Protein AF-A0AAJ5YXG0-F1 (afdb_monomer_lite)

Structure (mmCIF, N/CA/C/O backbone):
data_AF-A0AAJ5YXG0-F1
#
_entry.id   AF-A0AAJ5YXG0-F1
#
loop_
_atom_site.group_PDB
_atom_site.id
_atom_site.type_symbol
_atom_site.label_atom_id
_atom_site.label_alt_id
_atom_site.label_comp_id
_atom_site.label_asym_id
_atom_site.label_entity_id
_atom_site.label_seq_id
_atom_site.pdbx_PDB_ins_code
_atom_site.Cartn_x
_atom_site.Cartn_y
_atom_site.Cartn_z
_atom_site.occupancy
_atom_site.B_iso_or_equiv
_atom_site.auth_seq_id
_atom_site.auth_comp_id
_atom_site.auth_asym_id
_atom_site.auth_atom_id
_atom_site.pdbx_PDB_model_num
ATOM 1 N N . MET A 1 1 ? 13.864 -16.331 -54.155 1.00 38.94 1 MET A N 1
ATOM 2 C CA . MET A 1 1 ? 13.528 -15.383 -53.069 1.00 38.94 1 MET A CA 1
ATOM 3 C C . MET A 1 1 ? 14.153 -15.907 -51.786 1.00 38.94 1 MET A C 1
ATOM 5 O O . MET A 1 1 ? 13.759 -16.995 -51.385 1.00 38.94 1 MET A O 1
ATOM 9 N N . PRO A 1 2 ? 15.150 -15.246 -51.175 1.00 34.91 2 PRO A N 1
ATOM 10 C CA . PRO A 1 2 ? 15.637 -15.685 -49.876 1.00 34.91 2 PRO A CA 1
ATOM 11 C C . PRO A 1 2 ? 14.682 -15.185 -48.775 1.00 34.91 2 PRO A C 1
ATOM 13 O O . PRO A 1 2 ? 14.206 -14.049 -48.855 1.00 34.91 2 PRO A O 1
ATOM 16 N N . PRO A 1 3 ? 14.384 -15.996 -47.748 1.00 42.97 3 PRO A N 1
ATOM 17 C CA . PRO A 1 3 ? 13.599 -15.556 -46.606 1.00 42.97 3 PRO A CA 1
ATOM 18 C C . PRO A 1 3 ? 14.483 -14.687 -45.703 1.00 42.97 3 PRO A C 1
ATOM 20 O O . PRO A 1 3 ? 15.248 -15.191 -44.886 1.00 42.97 3 PRO A O 1
ATOM 23 N N . SER A 1 4 ? 14.400 -13.363 -45.838 1.00 46.34 4 SER A N 1
ATOM 24 C CA . SER A 1 4 ? 15.038 -12.424 -44.909 1.00 46.34 4 SER A CA 1
ATOM 25 C C . SER A 1 4 ? 14.190 -12.259 -43.642 1.00 46.34 4 SER A C 1
ATOM 27 O O . SER A 1 4 ? 13.654 -11.186 -43.368 1.00 46.34 4 SER A O 1
ATOM 29 N N . ALA A 1 5 ? 14.034 -13.331 -42.869 1.00 44.28 5 ALA A N 1
ATOM 30 C CA . ALA A 1 5 ? 13.559 -13.233 -41.496 1.00 44.28 5 ALA A CA 1
ATOM 31 C C . ALA A 1 5 ? 14.787 -13.034 -40.604 1.00 44.28 5 ALA A C 1
ATOM 33 O O . ALA A 1 5 ? 15.370 -13.991 -40.099 1.00 44.28 5 ALA A O 1
ATOM 34 N N . TRP A 1 6 ? 15.222 -11.781 -40.451 1.00 36.62 6 TRP A N 1
ATOM 35 C CA . TRP A 1 6 ? 16.175 -11.440 -39.400 1.00 36.62 6 TRP A CA 1
ATOM 36 C C . TRP A 1 6 ? 15.587 -11.920 -38.067 1.00 36.62 6 TRP A C 1
ATOM 38 O O . TRP A 1 6 ? 14.457 -11.532 -37.749 1.00 36.62 6 TRP A O 1
ATOM 48 N N . PRO A 1 7 ? 16.285 -12.764 -37.286 1.00 39.47 7 PRO A N 1
ATOM 49 C CA . PRO A 1 7 ? 15.818 -13.097 -35.955 1.00 39.47 7 PRO A CA 1
ATOM 50 C C . PRO A 1 7 ? 15.747 -11.786 -35.174 1.00 39.47 7 PRO A C 1
ATOM 52 O O . PRO A 1 7 ? 16.768 -11.140 -34.938 1.00 39.47 7 PRO A O 1
ATOM 55 N N . VAL A 1 8 ? 14.533 -11.361 -34.815 1.00 43.97 8 VAL A N 1
ATOM 56 C CA . VAL A 1 8 ? 14.324 -10.247 -33.889 1.00 43.97 8 VAL A CA 1
ATOM 57 C C . VAL A 1 8 ? 14.976 -10.679 -32.583 1.00 43.97 8 VAL A C 1
ATOM 59 O O . VAL A 1 8 ? 14.400 -11.457 -31.820 1.00 43.97 8 VAL A O 1
ATOM 62 N N . ALA A 1 9 ? 16.221 -10.253 -32.369 1.00 42.94 9 ALA A N 1
ATOM 63 C CA . ALA A 1 9 ? 16.944 -10.520 -31.143 1.00 42.94 9 ALA A CA 1
ATOM 64 C C . ALA A 1 9 ? 16.056 -10.035 -29.997 1.00 42.94 9 ALA A C 1
ATOM 66 O O . ALA A 1 9 ? 15.698 -8.855 -29.937 1.00 42.94 9 ALA A O 1
ATOM 67 N N . ARG A 1 10 ? 15.637 -10.955 -29.117 1.00 48.59 10 ARG A N 1
ATOM 68 C CA . ARG A 1 10 ? 14.934 -10.555 -27.899 1.00 48.59 10 ARG A CA 1
ATOM 69 C C . ARG A 1 10 ? 15.845 -9.552 -27.191 1.00 48.59 10 ARG A C 1
ATOM 71 O O . ARG A 1 10 ? 17.029 -9.865 -27.040 1.00 48.59 10 ARG A O 1
ATOM 78 N N . PRO A 1 11 ? 15.341 -8.370 -26.800 1.00 52.78 11 PRO A N 1
ATOM 79 C CA . PRO A 1 11 ? 16.155 -7.422 -26.064 1.00 52.78 11 PRO A CA 1
ATOM 80 C C . PRO A 1 11 ? 16.736 -8.141 -24.845 1.00 52.78 11 PRO A C 1
ATOM 82 O O . PRO A 1 11 ? 15.985 -8.682 -24.030 1.00 52.78 11 PRO A O 1
ATOM 85 N N . ARG A 1 12 ? 18.068 -8.248 -24.791 1.00 58.78 12 ARG A N 1
ATOM 86 C CA . ARG A 1 12 ? 18.773 -8.715 -23.595 1.00 58.78 12 ARG A CA 1
ATOM 87 C C . ARG A 1 12 ? 18.583 -7.645 -22.517 1.00 58.78 12 ARG A C 1
ATOM 89 O O . ARG A 1 12 ? 18.506 -6.465 -22.836 1.00 58.78 12 ARG A O 1
ATOM 96 N N . SER A 1 13 ? 18.444 -8.039 -21.261 1.00 63.69 13 SER A N 1
ATOM 97 C CA . SER A 1 13 ? 18.335 -7.097 -20.146 1.00 63.69 13 SER A CA 1
ATOM 98 C C . SER A 1 13 ? 19.605 -6.243 -20.055 1.00 63.69 13 SER A C 1
ATOM 100 O O . SER A 1 13 ? 20.712 -6.751 -20.219 1.00 63.69 13 SER A O 1
ATOM 102 N N . SER A 1 14 ? 19.460 -4.928 -19.864 1.00 73.06 14 SER A N 1
ATOM 103 C CA . SER A 1 14 ? 20.617 -4.044 -19.668 1.00 73.06 14 SER A CA 1
ATOM 104 C C . SER A 1 14 ? 21.084 -4.061 -18.215 1.00 73.06 14 SER A C 1
ATOM 106 O O . SER A 1 14 ? 20.322 -4.423 -17.318 1.00 73.06 14 SER A O 1
ATOM 108 N N . ALA A 1 15 ? 22.306 -3.589 -17.960 1.00 76.75 15 ALA A N 1
ATOM 109 C CA . ALA A 1 15 ? 22.845 -3.464 -16.604 1.00 76.75 15 ALA A CA 1
ATOM 110 C C . ALA A 1 15 ? 21.974 -2.583 -15.688 1.00 76.75 15 ALA A C 1
ATOM 112 O O . ALA A 1 15 ? 21.861 -2.851 -14.495 1.00 76.75 15 ALA A O 1
ATOM 113 N N . TRP A 1 16 ? 21.306 -1.563 -16.242 1.00 79.31 16 TRP A N 1
ATOM 114 C CA . TRP A 1 16 ? 20.303 -0.777 -15.516 1.00 79.31 16 TRP A CA 1
ATOM 115 C C . TRP A 1 16 ? 19.113 -1.638 -15.087 1.00 79.31 16 TRP A C 1
ATOM 117 O O . TRP A 1 16 ? 18.640 -1.548 -13.952 1.00 79.31 16 TRP A O 1
ATOM 127 N N . GLU A 1 17 ? 18.628 -2.493 -15.986 1.00 77.75 17 GLU A N 1
ATOM 128 C CA . GLU A 1 17 ? 17.521 -3.372 -15.652 1.00 77.75 17 GLU A CA 1
ATOM 129 C C . GLU A 1 17 ? 17.919 -4.397 -14.594 1.00 77.75 17 GLU A C 1
ATOM 131 O O . GLU A 1 17 ? 17.205 -4.542 -13.605 1.00 77.75 17 GLU A O 1
ATOM 136 N N . GLU A 1 18 ? 19.026 -5.109 -14.785 1.00 80.81 18 GLU A N 1
ATOM 137 C CA . GLU A 1 18 ? 19.464 -6.178 -13.879 1.00 80.81 18 GLU A CA 1
ATOM 138 C C . GLU A 1 18 ? 19.933 -5.639 -12.527 1.00 80.81 18 GLU A C 1
ATOM 140 O O . GLU A 1 18 ? 19.571 -6.189 -11.491 1.00 80.81 18 GLU A O 1
ATOM 145 N N . GLY A 1 19 ? 20.696 -4.545 -12.526 1.00 79.62 19 GLY A N 1
ATOM 146 C CA . GLY A 1 19 ? 21.309 -3.999 -11.318 1.00 79.62 19 GLY A CA 1
ATOM 147 C C . GLY A 1 19 ? 20.396 -3.095 -10.494 1.00 79.62 19 GLY A C 1
ATOM 148 O O . GLY A 1 19 ? 20.607 -2.966 -9.292 1.00 79.62 19 GLY A O 1
ATOM 149 N N . VAL A 1 20 ? 19.387 -2.464 -11.108 1.00 84.94 20 VAL A N 1
ATOM 150 C CA . VAL A 1 20 ? 18.540 -1.473 -10.420 1.00 84.94 20 VAL A CA 1
ATOM 151 C C . VAL A 1 20 ? 17.062 -1.823 -10.513 1.00 84.94 20 VAL A C 1
ATOM 153 O O . VAL A 1 20 ? 16.397 -1.948 -9.488 1.00 84.94 20 VAL A O 1
ATOM 156 N N . VAL A 1 21 ? 16.520 -1.996 -11.721 1.00 86.88 21 VAL A N 1
ATOM 157 C CA . VAL A 1 21 ? 15.062 -2.114 -11.898 1.00 86.88 21 VAL A CA 1
ATOM 158 C C . VAL A 1 21 ? 14.511 -3.415 -11.315 1.00 86.88 21 VAL A C 1
ATOM 160 O O . VAL A 1 21 ? 13.551 -3.376 -10.549 1.00 86.88 21 VAL A O 1
ATOM 163 N N . HIS A 1 22 ? 15.091 -4.565 -11.660 1.00 87.25 22 HIS A N 1
ATOM 164 C CA . HIS A 1 22 ? 14.640 -5.866 -11.161 1.00 87.25 22 HIS A CA 1
ATOM 165 C C . HIS A 1 22 ? 14.748 -6.001 -9.636 1.00 87.25 22 HIS A C 1
ATOM 167 O O . HIS A 1 22 ? 13.740 -6.380 -9.039 1.00 87.25 22 HIS A O 1
ATOM 173 N N . PRO A 1 23 ? 15.879 -5.674 -8.976 1.00 90.62 23 PRO A N 1
ATOM 174 C CA . PRO A 1 23 ? 15.959 -5.774 -7.522 1.00 90.62 23 PRO A CA 1
ATOM 175 C C . PRO A 1 23 ? 15.000 -4.804 -6.832 1.00 90.62 23 PRO A C 1
ATOM 177 O O . PRO A 1 23 ? 14.363 -5.186 -5.854 1.00 90.62 23 PRO A O 1
ATOM 180 N N . LEU A 1 24 ? 14.825 -3.590 -7.367 1.00 92.69 24 LEU A N 1
ATOM 181 C CA . LEU A 1 24 ? 13.865 -2.628 -6.832 1.00 92.69 24 LEU A CA 1
ATOM 182 C C . LEU A 1 24 ? 12.431 -3.162 -6.917 1.00 92.69 24 LEU A C 1
ATOM 184 O O . LEU A 1 24 ? 11.741 -3.211 -5.905 1.00 92.69 24 LEU A O 1
ATOM 188 N N . LEU A 1 25 ? 11.995 -3.617 -8.095 1.00 91.69 25 LEU A N 1
ATOM 189 C CA . LEU A 1 25 ? 10.651 -4.170 -8.285 1.00 91.69 25 LEU A CA 1
ATOM 190 C C . LEU A 1 25 ? 10.429 -5.450 -7.474 1.00 91.69 25 LEU A C 1
ATOM 192 O O . LEU A 1 25 ? 9.339 -5.641 -6.940 1.00 91.69 25 LEU A O 1
ATOM 196 N N . LEU A 1 26 ? 11.447 -6.308 -7.358 1.00 92.81 26 LEU A N 1
ATOM 197 C CA . LEU A 1 26 ? 11.397 -7.507 -6.525 1.00 92.81 26 LEU A CA 1
ATOM 198 C C . LEU A 1 26 ? 11.222 -7.135 -5.053 1.00 92.81 26 LEU A C 1
ATOM 200 O O . LEU A 1 26 ? 10.340 -7.677 -4.397 1.00 92.81 26 LEU A O 1
ATOM 204 N N . LEU A 1 27 ? 12.012 -6.186 -4.547 1.00 93.88 27 LEU A N 1
ATOM 205 C CA . LEU A 1 27 ? 11.910 -5.714 -3.170 1.00 93.88 27 LEU A CA 1
ATOM 206 C C . LEU A 1 27 ? 10.534 -5.097 -2.896 1.00 93.88 27 LEU A C 1
ATOM 208 O O . LEU A 1 27 ? 9.910 -5.409 -1.884 1.00 93.88 27 LEU A O 1
ATOM 212 N N . THR A 1 28 ? 10.027 -4.266 -3.810 1.00 93.69 28 THR A N 1
ATOM 213 C CA . THR A 1 28 ? 8.689 -3.673 -3.695 1.00 93.69 28 THR A CA 1
ATOM 214 C C . THR A 1 28 ? 7.590 -4.741 -3.717 1.00 93.69 28 THR A C 1
ATOM 216 O O . THR A 1 28 ? 6.660 -4.685 -2.911 1.00 93.69 28 THR A O 1
ATOM 219 N N . ALA A 1 29 ? 7.699 -5.739 -4.599 1.00 94.38 29 ALA A N 1
ATOM 220 C CA . ALA A 1 29 ? 6.753 -6.849 -4.667 1.00 94.38 29 ALA A CA 1
ATOM 221 C C . ALA A 1 29 ? 6.787 -7.702 -3.392 1.00 94.38 29 ALA A C 1
ATOM 223 O O . ALA A 1 29 ? 5.734 -8.000 -2.834 1.00 94.38 29 ALA A O 1
ATOM 224 N N . LEU A 1 30 ? 7.979 -8.044 -2.894 1.00 93.69 30 LEU A N 1
ATOM 225 C CA . LEU A 1 30 ? 8.157 -8.780 -1.642 1.00 93.69 30 LEU A CA 1
ATOM 226 C C . LEU A 1 30 ? 7.565 -8.013 -0.463 1.00 93.69 30 LEU A C 1
ATOM 228 O O . LEU A 1 30 ? 6.830 -8.598 0.327 1.00 93.69 30 LEU A O 1
ATOM 232 N N . TYR A 1 31 ? 7.819 -6.706 -0.373 1.00 92.62 31 TYR A N 1
ATOM 233 C CA . TYR A 1 31 ? 7.223 -5.862 0.657 1.00 92.62 31 TYR A CA 1
ATOM 234 C C . TYR A 1 31 ? 5.694 -5.976 0.652 1.00 92.62 31 TYR A C 1
ATOM 236 O O . TYR A 1 31 ? 5.101 -6.278 1.683 1.00 92.62 31 TYR A O 1
ATOM 244 N N . HIS A 1 32 ? 5.041 -5.806 -0.500 1.00 94.12 32 HIS A N 1
ATOM 245 C CA . HIS A 1 32 ? 3.582 -5.909 -0.574 1.00 94.12 32 HIS A CA 1
ATOM 246 C C . HIS A 1 32 ? 3.054 -7.324 -0.342 1.00 94.12 32 HIS A C 1
ATOM 248 O O . HIS A 1 32 ? 2.034 -7.476 0.320 1.00 94.12 32 HIS A O 1
ATOM 254 N N . ALA A 1 33 ? 3.756 -8.350 -0.822 1.00 93.38 33 ALA A N 1
ATOM 255 C CA . ALA A 1 33 ? 3.382 -9.737 -0.583 1.00 93.38 33 ALA A CA 1
ATOM 256 C C . ALA A 1 33 ? 3.416 -10.074 0.913 1.00 93.38 33 ALA A C 1
ATOM 258 O O . ALA A 1 33 ? 2.466 -10.658 1.429 1.00 93.38 33 ALA A O 1
ATOM 259 N N . VAL A 1 34 ? 4.464 -9.652 1.628 1.00 92.31 34 VAL A N 1
ATOM 260 C CA . VAL A 1 34 ? 4.565 -9.886 3.073 1.00 92.31 34 VAL A CA 1
ATOM 261 C C . VAL A 1 34 ? 3.501 -9.102 3.839 1.00 92.31 34 VAL A C 1
ATOM 263 O O . VAL A 1 34 ? 2.960 -9.628 4.802 1.00 92.31 34 VAL A O 1
ATOM 266 N N . GLN A 1 35 ? 3.129 -7.895 3.402 1.00 91.00 35 GLN A N 1
ATOM 267 C CA . GLN A 1 35 ? 2.031 -7.137 4.024 1.00 91.00 35 GLN A CA 1
ATOM 268 C C . GLN A 1 35 ? 0.651 -7.805 3.865 1.00 91.00 35 GLN A C 1
ATOM 270 O O . GLN A 1 35 ? -0.265 -7.489 4.614 1.00 91.00 35 GLN A O 1
ATOM 275 N N . CYS A 1 36 ? 0.492 -8.767 2.951 1.00 90.31 36 CYS A N 1
ATOM 276 C CA . CYS A 1 36 ? -0.719 -9.589 2.863 1.00 90.31 36 CYS A CA 1
ATOM 277 C C . CYS A 1 36 ? -0.703 -10.800 3.813 1.00 90.31 36 CYS A C 1
ATOM 279 O O . CYS A 1 36 ? -1.731 -11.455 3.983 1.00 90.31 36 CYS A O 1
ATOM 281 N N . ILE A 1 37 ? 0.444 -11.123 4.418 1.00 89.00 37 ILE A N 1
ATOM 282 C CA . ILE A 1 37 ? 0.581 -12.237 5.359 1.00 89.00 37 ILE A CA 1
ATOM 283 C C . ILE A 1 37 ? 0.195 -11.736 6.753 1.00 89.00 37 ILE A C 1
ATOM 285 O O . ILE A 1 37 ? 0.733 -10.714 7.184 1.00 89.00 37 ILE A O 1
ATOM 289 N N . PRO A 1 38 ? -0.687 -12.431 7.494 1.00 83.94 38 PRO A N 1
ATOM 290 C CA . PRO A 1 38 ? -0.999 -12.060 8.868 1.00 83.94 38 PRO A CA 1
ATOM 291 C C . PRO A 1 38 ? 0.270 -11.955 9.715 1.00 83.94 38 PRO A C 1
ATOM 293 O O . PRO A 1 38 ? 1.083 -12.880 9.723 1.00 83.94 38 PRO A O 1
ATOM 296 N N . ALA A 1 39 ? 0.441 -10.854 10.455 1.00 80.25 39 ALA A N 1
ATOM 297 C CA . ALA A 1 39 ? 1.666 -10.617 11.220 1.00 80.25 39 ALA A CA 1
ATOM 298 C C . ALA A 1 39 ? 1.992 -11.780 12.168 1.00 80.25 39 ALA A C 1
ATOM 300 O O . ALA A 1 39 ? 3.154 -12.109 12.357 1.00 80.25 39 ALA A O 1
ATOM 301 N N . TRP A 1 40 ? 0.986 -12.469 12.706 1.00 75.69 40 TRP A N 1
ATOM 302 C CA . TRP A 1 40 ? 1.158 -13.611 13.604 1.00 75.69 40 TRP A CA 1
ATOM 303 C C . TRP A 1 40 ? 1.835 -14.838 12.984 1.00 75.69 40 TRP A C 1
ATOM 305 O O . TRP A 1 40 ? 2.386 -15.648 13.725 1.00 75.69 40 TRP A O 1
ATOM 315 N N . TRP A 1 41 ? 1.870 -14.945 11.652 1.00 83.00 41 TRP A N 1
ATOM 316 C CA . TRP A 1 41 ? 2.634 -15.973 10.930 1.00 83.00 41 TRP A CA 1
ATOM 317 C C . TRP A 1 41 ? 4.112 -15.619 10.771 1.00 83.00 41 TRP A C 1
ATOM 319 O O . TRP A 1 41 ? 4.908 -16.467 10.374 1.00 83.00 41 TRP A O 1
ATOM 329 N N . LEU A 1 42 ? 4.493 -14.373 11.058 1.00 84.12 42 LEU A N 1
ATOM 330 C CA . LEU A 1 42 ? 5.859 -13.901 10.886 1.00 84.12 42 LEU A CA 1
ATOM 331 C C . LEU A 1 42 ? 6.682 -14.049 12.180 1.00 84.12 42 LEU A C 1
ATOM 333 O O . LEU A 1 42 ? 6.157 -13.876 13.286 1.00 84.12 42 LEU A O 1
ATOM 337 N N . PRO A 1 43 ? 8.000 -14.300 12.057 1.00 84.94 43 PRO A N 1
ATOM 338 C CA . PRO A 1 43 ? 8.940 -14.230 13.170 1.00 84.94 43 PRO A CA 1
ATOM 339 C C . PRO A 1 43 ? 8.876 -12.892 13.916 1.00 84.94 43 PRO A C 1
ATOM 341 O O . PRO A 1 43 ? 8.692 -11.837 13.304 1.00 84.94 43 PRO A O 1
ATOM 344 N N . ALA A 1 44 ? 9.119 -12.915 15.230 1.00 78.44 44 ALA A N 1
ATOM 345 C CA . ALA A 1 44 ? 9.000 -11.739 16.098 1.00 78.44 44 ALA A CA 1
ATOM 346 C C . ALA A 1 44 ? 9.786 -10.512 15.600 1.00 78.44 44 ALA A C 1
ATOM 348 O O . ALA A 1 44 ? 9.248 -9.408 15.628 1.00 78.44 44 ALA A O 1
ATOM 349 N N . ALA A 1 45 ? 11.002 -10.707 15.079 1.00 80.69 45 ALA A N 1
ATOM 350 C CA . ALA A 1 45 ? 11.829 -9.627 14.537 1.00 80.69 45 ALA A CA 1
ATOM 351 C C . ALA A 1 45 ? 11.158 -8.897 13.357 1.00 80.69 45 ALA A C 1
ATOM 353 O O . ALA A 1 45 ? 11.163 -7.669 13.300 1.00 80.69 45 ALA A O 1
ATOM 354 N N . LEU A 1 46 ? 10.524 -9.638 12.439 1.00 80.00 46 LEU A N 1
ATOM 355 C CA . LEU A 1 46 ? 9.813 -9.050 11.300 1.00 80.00 46 LEU A CA 1
ATOM 356 C C . LEU A 1 46 ? 8.549 -8.313 11.754 1.00 80.00 46 LEU A C 1
ATOM 358 O O . LEU A 1 46 ? 8.288 -7.200 11.298 1.00 80.00 46 LEU A O 1
ATOM 362 N N . ARG A 1 47 ? 7.810 -8.878 12.714 1.00 74.38 47 ARG A N 1
ATOM 363 C CA . ARG A 1 47 ? 6.627 -8.222 13.297 1.00 74.38 47 ARG A CA 1
ATOM 364 C C . ARG A 1 47 ? 6.978 -6.903 13.976 1.00 74.38 47 ARG A C 1
ATOM 366 O O . ARG A 1 47 ? 6.311 -5.901 13.747 1.00 74.38 47 ARG A O 1
ATOM 373 N N . GLN A 1 48 ? 8.041 -6.893 14.783 1.00 72.88 48 GLN A N 1
ATOM 374 C CA . GLN A 1 48 ? 8.533 -5.690 15.466 1.00 72.88 48 GLN A CA 1
ATOM 375 C C . GLN A 1 48 ? 8.997 -4.619 14.476 1.00 72.88 48 GLN A C 1
ATOM 377 O O . GLN A 1 48 ? 8.810 -3.432 14.719 1.00 72.88 48 GLN A O 1
ATOM 382 N N . ALA A 1 49 ? 9.532 -5.034 13.327 1.00 75.06 49 ALA A N 1
ATOM 383 C CA . ALA A 1 49 ? 9.864 -4.141 12.223 1.00 75.06 49 ALA A CA 1
ATOM 384 C C . ALA A 1 49 ? 8.633 -3.668 11.412 1.00 75.06 49 ALA A C 1
ATOM 386 O O . ALA A 1 49 ? 8.799 -2.971 10.411 1.00 75.06 49 ALA A O 1
ATOM 387 N N . GLY A 1 50 ? 7.406 -4.027 11.812 1.00 73.19 50 GLY A N 1
ATOM 388 C CA . GLY A 1 50 ? 6.166 -3.600 11.155 1.00 73.19 50 GLY A CA 1
ATOM 389 C C . GLY A 1 50 ? 5.850 -4.345 9.856 1.00 73.19 50 GLY A C 1
ATOM 390 O O . GLY A 1 50 ? 5.177 -3.799 8.977 1.00 73.19 50 GLY A O 1
ATOM 391 N N . TRP A 1 51 ? 6.362 -5.569 9.702 1.00 80.38 51 TRP A N 1
ATOM 392 C CA . TRP A 1 51 ? 6.022 -6.437 8.578 1.00 80.38 51 TRP A CA 1
ATOM 393 C C . TRP A 1 51 ? 4.793 -7.284 8.894 1.00 80.38 51 TRP A C 1
ATOM 395 O O . TRP A 1 51 ? 4.620 -7.759 10.019 1.00 80.38 51 TRP A O 1
ATOM 405 N N . GLY A 1 52 ? 3.991 -7.523 7.859 1.00 78.88 52 GLY A N 1
ATOM 406 C CA . GLY A 1 52 ? 2.772 -8.310 7.949 1.00 78.88 52 GLY A CA 1
ATOM 407 C C . GLY A 1 52 ? 1.539 -7.469 8.233 1.00 78.88 52 GLY A C 1
ATOM 408 O O . GLY A 1 52 ? 1.602 -6.381 8.807 1.00 78.88 52 GLY A O 1
ATOM 409 N N . PHE A 1 53 ? 0.400 -8.026 7.845 1.00 78.31 53 PHE A N 1
ATOM 410 C CA . PHE A 1 53 ? -0.906 -7.461 8.105 1.00 78.31 53 PHE A CA 1
ATOM 411 C C . PHE A 1 53 ? -1.120 -7.336 9.629 1.00 78.31 53 PHE A C 1
ATOM 413 O O . PHE A 1 53 ? -1.102 -8.366 10.321 1.00 78.31 53 PHE A O 1
ATOM 420 N N . PRO A 1 54 ? -1.308 -6.113 10.175 1.00 68.25 54 PRO A N 1
ATOM 421 C CA . PRO A 1 54 ? -1.583 -5.924 11.593 1.00 68.25 54 PRO A CA 1
ATOM 422 C C . PRO A 1 54 ? -2.934 -6.552 11.914 1.00 68.25 54 PRO A C 1
ATOM 424 O O . PRO A 1 54 ? -3.978 -6.081 11.475 1.00 68.25 54 PRO A O 1
ATOM 427 N N . SER A 1 55 ? -2.893 -7.646 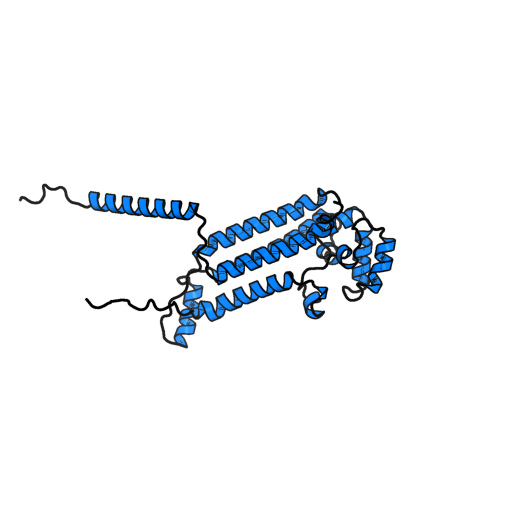12.659 1.00 66.25 55 SER A N 1
ATOM 428 C CA . SER A 1 55 ? -4.061 -8.450 12.976 1.00 66.25 55 SER A CA 1
ATOM 429 C C . SER A 1 55 ? -5.047 -7.679 13.850 1.00 66.25 55 SER A C 1
ATOM 431 O O . SER A 1 55 ? -4.687 -7.207 14.931 1.00 66.25 55 SER A O 1
ATOM 433 N N . ASP A 1 56 ? -6.286 -7.584 13.375 1.00 77.12 56 ASP A N 1
ATOM 434 C CA . ASP A 1 56 ? -7.417 -7.084 14.145 1.00 77.12 56 ASP A CA 1
ATOM 435 C C . ASP A 1 56 ? -7.631 -7.986 15.374 1.00 77.12 56 ASP A C 1
ATOM 437 O O . ASP A 1 56 ? -7.749 -9.206 15.261 1.00 77.12 56 ASP A O 1
ATOM 441 N N . VAL A 1 57 ? -7.634 -7.379 16.559 1.00 78.25 57 VAL A N 1
ATOM 442 C CA . VAL A 1 57 ? -7.770 -8.052 17.853 1.00 78.25 57 VAL A CA 1
ATOM 443 C C . VAL A 1 57 ? -9.134 -8.723 17.960 1.00 78.25 57 VAL A C 1
ATOM 445 O O . VAL A 1 57 ? -9.217 -9.843 18.451 1.00 78.25 57 VAL A O 1
ATOM 448 N N . PHE A 1 58 ? -10.190 -8.089 17.457 1.00 81.81 58 PHE A N 1
ATOM 449 C CA . PHE A 1 58 ? -11.534 -8.659 17.465 1.00 81.81 58 PHE A CA 1
ATOM 450 C C . PHE A 1 58 ? -11.629 -9.854 16.512 1.00 81.81 58 PHE A C 1
ATOM 452 O O . PHE A 1 58 ? -12.191 -10.885 16.879 1.00 81.81 58 PHE A O 1
ATOM 459 N N . LEU A 1 59 ? -10.980 -9.767 15.344 1.00 80.12 59 LEU A N 1
ATOM 460 C CA . LEU A 1 59 ? -10.887 -10.886 14.401 1.00 80.12 59 LEU A CA 1
ATOM 461 C C . LEU A 1 59 ? -10.091 -12.062 14.988 1.00 80.12 59 LEU A C 1
ATOM 463 O O . LEU A 1 59 ? -10.499 -13.210 14.853 1.00 80.12 59 LEU A O 1
ATOM 467 N N . LEU A 1 60 ? -8.970 -11.789 15.665 1.00 78.81 60 LEU A N 1
ATOM 468 C CA . LEU A 1 60 ? -8.156 -12.824 16.309 1.00 78.81 60 LEU A CA 1
ATOM 469 C C . LEU A 1 60 ? -8.909 -13.538 17.432 1.00 78.81 60 LEU A C 1
ATOM 471 O O . LEU A 1 60 ? -8.883 -14.765 17.514 1.00 78.81 60 LEU A O 1
ATOM 475 N N . LEU A 1 61 ? -9.592 -12.772 18.281 1.00 79.50 61 LEU A N 1
ATOM 476 C CA . LEU A 1 61 ? -10.354 -13.303 19.408 1.00 79.50 61 LEU A CA 1
ATOM 477 C C . LEU A 1 61 ? -11.701 -13.910 18.978 1.00 79.50 61 LEU A C 1
ATOM 479 O O . LEU A 1 61 ? -12.387 -14.491 19.815 1.00 79.50 61 LEU A O 1
ATOM 483 N N . HIS A 1 62 ? -12.075 -13.789 17.698 1.00 81.69 62 HIS A N 1
ATOM 484 C CA . HIS A 1 62 ? -13.384 -14.183 17.169 1.00 81.69 62 HIS A CA 1
ATOM 485 C C . HIS A 1 62 ? -14.540 -13.544 17.963 1.00 81.69 62 HIS A C 1
ATOM 487 O O . HIS A 1 62 ? -15.534 -14.194 18.286 1.00 81.69 62 HIS A O 1
ATOM 493 N N . MET A 1 63 ? -14.390 -12.262 18.311 1.00 82.75 63 MET A N 1
ATOM 494 C CA . MET A 1 63 ? -15.356 -11.499 19.105 1.00 82.75 63 MET A CA 1
ATOM 495 C C . MET A 1 63 ? -15.903 -10.313 18.311 1.00 82.75 63 MET A C 1
ATOM 497 O O . MET A 1 63 ? -15.153 -9.705 17.550 1.00 82.75 63 MET A O 1
ATOM 501 N N . PRO A 1 64 ? -17.173 -9.923 18.520 1.00 81.31 64 PRO A N 1
ATOM 502 C CA . PRO A 1 64 ? -17.721 -8.734 17.888 1.00 81.31 64 PRO A CA 1
ATOM 503 C C . PRO A 1 64 ? -17.106 -7.469 18.484 1.00 81.31 64 PRO A C 1
ATOM 505 O O . PRO A 1 64 ? -16.748 -7.410 19.666 1.00 81.31 64 PRO A O 1
ATOM 508 N N . THR A 1 65 ? -17.071 -6.394 17.707 1.00 77.81 65 THR A N 1
ATOM 509 C CA . THR A 1 65 ? -16.462 -5.123 18.145 1.00 77.81 65 THR A CA 1
ATOM 510 C C . THR A 1 65 ? -17.273 -4.411 19.231 1.00 77.81 65 THR A C 1
ATOM 512 O O . THR A 1 65 ? -16.816 -3.437 19.832 1.00 77.81 65 THR A O 1
ATOM 515 N N . SER A 1 66 ? -18.480 -4.903 19.520 1.00 79.00 66 SER A N 1
ATOM 516 C CA . SER A 1 66 ? -19.377 -4.453 20.589 1.00 79.00 66 SER A CA 1
ATOM 517 C C . SER A 1 66 ? -19.158 -5.163 21.935 1.00 79.00 66 SER A C 1
ATOM 519 O O . SER A 1 66 ? -19.787 -4.782 22.921 1.00 79.00 66 SER A O 1
ATOM 521 N N . VAL A 1 67 ? -18.260 -6.159 22.024 1.00 84.69 67 VAL A N 1
ATOM 522 C CA . VAL A 1 67 ? -18.066 -6.960 23.251 1.00 84.69 67 VAL A CA 1
ATOM 523 C C . VAL A 1 67 ? -17.676 -6.085 24.456 1.00 84.69 67 VAL A C 1
ATOM 525 O O . VAL A 1 67 ? -16.841 -5.191 24.307 1.00 84.69 67 VAL A O 1
ATOM 528 N N . PRO A 1 68 ? -18.201 -6.315 25.672 1.00 84.44 68 PRO A N 1
ATOM 529 C CA . PRO A 1 68 ? -17.821 -5.525 26.843 1.00 84.44 68 PRO A CA 1
ATOM 530 C C . PRO A 1 68 ? -16.313 -5.583 27.126 1.00 84.44 68 PRO A C 1
ATOM 532 O O . PRO A 1 68 ? -15.700 -6.646 27.069 1.00 84.44 68 PRO A O 1
ATOM 535 N N . THR A 1 69 ? -15.708 -4.452 27.500 1.00 84.25 69 THR A N 1
ATOM 536 C CA . THR A 1 69 ? -14.249 -4.341 27.718 1.00 84.25 69 THR A CA 1
ATOM 537 C C . THR A 1 69 ? -13.721 -5.310 28.780 1.00 84.25 69 THR A C 1
ATOM 539 O O . THR A 1 69 ? -12.581 -5.747 28.691 1.00 84.25 69 THR A O 1
ATOM 542 N N . ARG A 1 70 ? -14.553 -5.694 29.759 1.00 84.69 70 ARG A N 1
ATOM 543 C CA . ARG A 1 70 ? -14.204 -6.716 30.757 1.00 84.69 70 ARG A CA 1
ATOM 544 C C . ARG A 1 70 ? -13.960 -8.084 30.114 1.00 84.69 70 ARG A C 1
ATOM 546 O O . ARG A 1 70 ? -12.927 -8.684 30.359 1.00 84.69 70 ARG A O 1
ATOM 553 N N . VAL A 1 71 ? -14.866 -8.515 29.234 1.00 84.62 71 VAL A N 1
ATOM 554 C CA . VAL A 1 71 ? -14.740 -9.778 28.488 1.00 84.62 71 VAL A CA 1
ATOM 555 C C . VAL A 1 71 ? -13.512 -9.738 27.577 1.00 84.62 71 VAL A C 1
ATOM 557 O O . VAL A 1 71 ? -12.766 -10.710 27.499 1.00 84.62 71 VAL A O 1
ATOM 560 N N . LEU A 1 72 ? -13.261 -8.588 26.942 1.00 81.25 72 LEU A N 1
ATOM 561 C CA . LEU A 1 72 ? -12.069 -8.381 26.123 1.00 81.25 72 LEU A CA 1
ATOM 562 C C . LEU A 1 72 ? -10.782 -8.511 26.958 1.00 81.25 72 LEU A C 1
ATOM 564 O O . LEU A 1 72 ? -9.883 -9.258 26.583 1.00 81.25 72 LEU A O 1
ATOM 568 N N . ARG A 1 73 ? -10.711 -7.839 28.115 1.00 82.50 73 ARG A N 1
ATOM 569 C CA . ARG A 1 73 ? -9.564 -7.902 29.035 1.00 82.50 73 ARG A CA 1
ATOM 570 C C . ARG A 1 73 ? -9.287 -9.327 29.509 1.00 82.50 73 ARG A C 1
ATOM 572 O O . ARG A 1 73 ? -8.126 -9.712 29.548 1.00 82.50 73 ARG A O 1
ATOM 579 N N . ASP A 1 74 ? -10.322 -10.098 29.827 1.00 82.50 74 ASP A N 1
ATOM 580 C CA . ASP A 1 74 ? -10.162 -11.471 30.317 1.00 82.50 74 ASP A CA 1
ATOM 581 C C . ASP A 1 74 ? -9.631 -12.420 29.216 1.00 82.50 74 ASP A C 1
ATOM 583 O O . ASP A 1 74 ? -8.913 -13.375 29.508 1.00 82.50 74 ASP A O 1
ATOM 587 N N . ALA A 1 75 ? -9.909 -12.131 27.938 1.00 76.50 75 ALA A N 1
ATOM 588 C CA . ALA A 1 75 ? -9.475 -12.945 26.798 1.00 76.50 75 ALA A CA 1
ATOM 589 C C . ALA A 1 75 ? -8.072 -12.596 26.255 1.00 76.50 75 ALA A C 1
ATOM 591 O O . ALA A 1 75 ? -7.370 -13.463 25.727 1.00 76.50 75 ALA A O 1
ATOM 592 N N . MET A 1 76 ? -7.637 -11.338 26.380 1.00 72.69 76 MET A N 1
ATOM 593 C CA . MET A 1 76 ? -6.381 -10.855 25.789 1.00 72.69 76 MET A CA 1
ATOM 594 C C . MET A 1 76 ? -5.086 -11.505 26.330 1.00 72.69 76 MET A C 1
ATOM 596 O O . MET A 1 76 ? -4.240 -11.860 25.504 1.00 72.69 76 MET A O 1
ATOM 600 N N . PRO A 1 77 ? -4.865 -11.699 27.648 1.00 63.47 77 PRO A N 1
ATOM 601 C CA . PRO A 1 77 ? -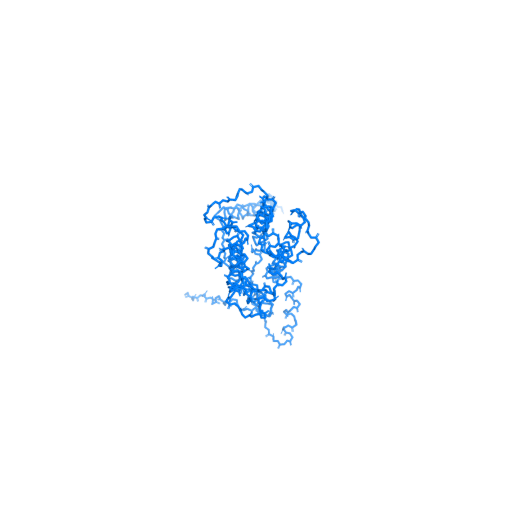3.573 -12.178 28.153 1.00 63.47 77 PRO A CA 1
ATOM 602 C C . PRO A 1 77 ? -3.250 -13.623 27.746 1.00 63.47 77 PRO A C 1
ATOM 604 O O . PRO A 1 77 ? -2.080 -13.953 27.551 1.00 63.47 77 PRO A O 1
ATOM 607 N N . ALA A 1 78 ? -4.263 -14.472 27.549 1.00 61.25 78 ALA A N 1
ATOM 608 C CA . ALA A 1 78 ? -4.062 -15.857 27.123 1.00 61.25 78 ALA A CA 1
ATOM 609 C C . ALA A 1 78 ? -3.699 -15.979 25.632 1.00 61.25 78 ALA A C 1
ATOM 611 O O . ALA A 1 78 ? -2.919 -16.852 25.261 1.00 61.25 78 ALA A O 1
ATOM 612 N N . GLN A 1 79 ? -4.246 -15.107 24.775 1.00 60.47 79 GLN A N 1
ATOM 613 C CA . GLN A 1 79 ? -4.157 -15.261 23.316 1.00 60.47 79 GLN A CA 1
ATOM 614 C C . GLN A 1 79 ? -3.237 -14.248 22.624 1.00 60.47 79 GLN A C 1
ATOM 616 O O . GLN A 1 79 ? -2.842 -14.489 21.487 1.00 60.47 79 GLN A O 1
ATOM 621 N N . LEU A 1 80 ? -2.878 -13.132 23.274 1.00 66.38 80 LEU A N 1
ATOM 622 C CA . LEU A 1 80 ? -2.164 -12.005 22.646 1.00 66.38 80 LEU A CA 1
ATOM 623 C C . LEU A 1 80 ? -0.872 -11.601 23.368 1.00 66.38 80 LEU A C 1
ATOM 625 O O . LEU A 1 80 ? -0.222 -10.639 22.962 1.00 66.38 80 LEU A O 1
ATOM 629 N N . SER A 1 81 ? -0.453 -12.343 24.396 1.00 62.97 81 SER A N 1
ATOM 630 C CA . SER A 1 81 ? 0.808 -12.106 25.120 1.00 62.97 81 SER A CA 1
ATOM 631 C C . SER A 1 81 ? 2.052 -12.164 24.222 1.00 62.97 81 SER A C 1
ATOM 633 O O . SER A 1 81 ? 3.063 -11.530 24.514 1.00 62.97 81 SER A O 1
ATOM 635 N N . TRP A 1 82 ? 1.973 -12.868 23.089 1.00 59.34 82 TRP A N 1
ATOM 636 C CA . TRP A 1 82 ? 3.022 -12.909 22.066 1.00 59.34 82 TRP A CA 1
ATOM 637 C C . TRP A 1 82 ? 3.011 -11.697 21.114 1.00 59.34 82 TRP A C 1
ATOM 639 O O . TRP A 1 82 ? 3.981 -11.499 20.374 1.00 59.34 82 TRP A O 1
ATOM 649 N N . LEU A 1 83 ? 1.917 -10.925 21.082 1.00 60.03 83 LEU A N 1
ATOM 650 C CA . LEU A 1 83 ? 1.638 -9.892 20.079 1.00 60.03 83 LEU A CA 1
ATOM 651 C C . LEU A 1 83 ? 2.178 -8.522 20.503 1.00 60.03 83 LEU A C 1
ATOM 653 O O . LEU A 1 83 ? 2.696 -7.787 19.663 1.00 60.03 83 LEU A O 1
ATOM 657 N N . ALA A 1 84 ? 2.120 -8.197 21.796 1.00 62.09 84 ALA A N 1
ATOM 658 C CA . ALA A 1 84 ? 2.684 -6.965 22.333 1.00 62.09 84 ALA A CA 1
ATOM 659 C C . ALA A 1 84 ? 3.048 -7.086 23.827 1.00 62.09 84 ALA A C 1
ATOM 661 O O . ALA A 1 84 ? 2.432 -7.877 24.544 1.00 62.09 84 ALA A O 1
ATOM 662 N N . PRO A 1 85 ? 4.005 -6.278 24.326 1.00 65.25 85 PRO A N 1
ATOM 663 C CA . PRO A 1 85 ? 4.268 -6.155 25.759 1.00 65.25 85 PRO A CA 1
ATOM 664 C C . PRO A 1 85 ? 2.998 -5.761 26.530 1.00 65.25 85 PRO A C 1
ATOM 666 O O . PRO A 1 85 ? 2.191 -4.979 26.027 1.00 65.25 85 PRO A O 1
ATOM 669 N N . GLY A 1 86 ? 2.84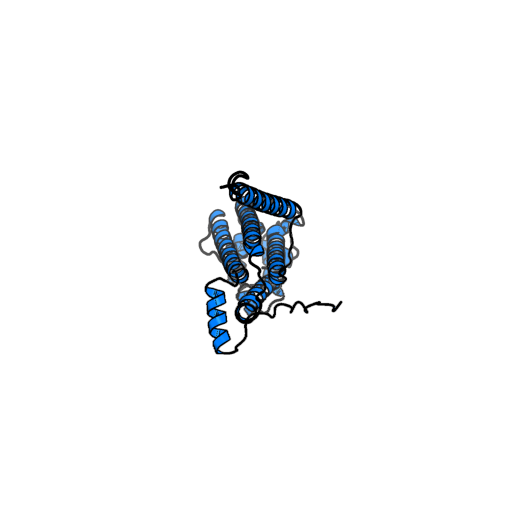8 -6.222 27.776 1.00 64.38 86 GLY A N 1
ATOM 670 C CA . GLY A 1 86 ? 1.637 -5.982 28.581 1.00 64.38 86 GLY A CA 1
ATOM 671 C C . GLY A 1 86 ? 1.220 -4.505 28.690 1.00 64.38 86 GLY A C 1
ATOM 672 O O . GLY A 1 86 ? 0.036 -4.195 28.632 1.00 64.38 86 GLY A O 1
ATOM 673 N N . ALA A 1 87 ? 2.176 -3.570 28.735 1.00 67.12 87 ALA A N 1
ATOM 674 C CA . ALA A 1 87 ? 1.893 -2.130 28.782 1.00 67.12 87 ALA A CA 1
ATOM 675 C C . ALA A 1 87 ? 1.218 -1.586 27.505 1.00 67.12 87 ALA A C 1
ATOM 677 O O . ALA A 1 87 ? 0.341 -0.723 27.569 1.00 67.12 87 ALA A O 1
ATOM 678 N N . VAL A 1 88 ? 1.598 -2.114 26.338 1.00 71.81 88 VAL A N 1
ATOM 679 C CA . VAL A 1 88 ? 0.966 -1.781 25.053 1.00 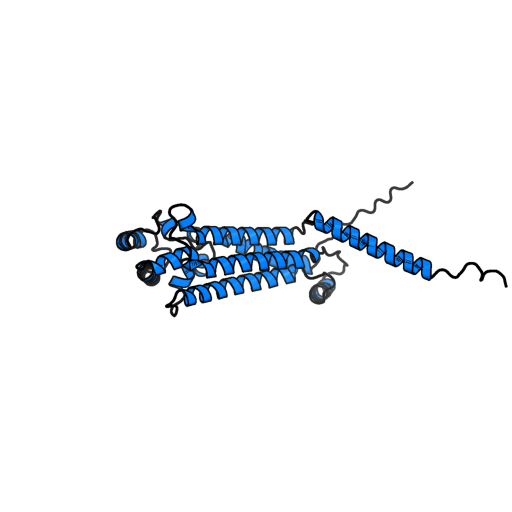71.81 88 VAL A CA 1
ATOM 680 C C . VAL A 1 88 ? -0.464 -2.316 25.014 1.00 71.81 88 VAL A C 1
ATOM 682 O O . VAL A 1 88 ? -1.377 -1.633 24.550 1.00 71.81 88 VAL A O 1
ATOM 685 N N . LEU A 1 89 ? -0.660 -3.522 25.548 1.00 73.75 89 LEU A N 1
ATOM 686 C CA . LEU A 1 89 ? -1.961 -4.176 25.623 1.00 73.75 89 LEU A CA 1
ATOM 687 C C . LEU A 1 89 ? -2.938 -3.402 26.518 1.00 73.75 89 LEU A C 1
ATOM 689 O O . LEU A 1 89 ? -4.075 -3.170 26.119 1.00 73.75 89 LEU A O 1
ATOM 693 N N . GLU A 1 90 ? -2.481 -2.944 27.686 1.00 78.44 90 GLU A N 1
ATOM 694 C CA . GLU A 1 90 ? -3.286 -2.120 28.598 1.00 78.44 90 GLU A CA 1
ATOM 695 C C . GLU A 1 90 ? -3.606 -0.746 28.007 1.00 78.44 90 GLU A C 1
ATOM 697 O O . GLU A 1 90 ? -4.721 -0.256 28.165 1.00 78.44 90 GLU A O 1
ATOM 702 N N . THR A 1 91 ? -2.675 -0.144 27.262 1.00 79.12 91 THR A N 1
ATOM 703 C CA . THR A 1 91 ? -2.940 1.118 26.550 1.00 79.12 91 THR A CA 1
ATOM 704 C C . THR A 1 91 ? -4.032 0.926 25.498 1.00 79.12 91 THR A C 1
ATOM 706 O O . THR A 1 91 ? -4.974 1.717 25.420 1.00 79.12 91 THR A O 1
ATOM 709 N N . LEU A 1 92 ? -3.955 -0.160 24.72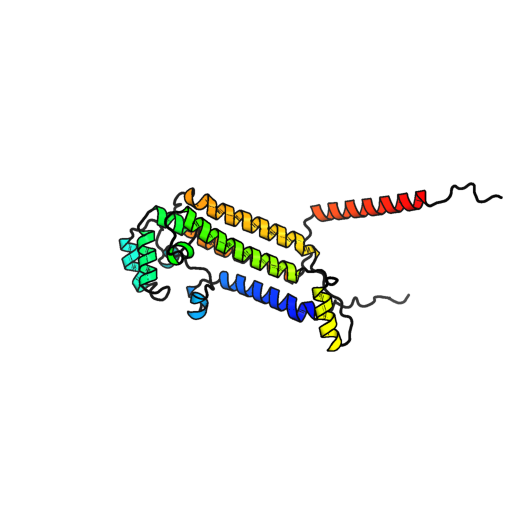3 1.00 80.94 92 LEU A N 1
ATOM 710 C CA . LEU A 1 92 ? -4.983 -0.509 23.749 1.00 80.94 92 LEU A CA 1
ATOM 711 C C . LEU A 1 92 ? -6.335 -0.764 24.432 1.00 80.94 92 LEU A C 1
ATOM 713 O O . LEU A 1 92 ? -7.343 -0.215 23.998 1.00 80.94 92 LEU A O 1
ATOM 717 N N . LEU A 1 93 ? -6.362 -1.533 25.524 1.00 83.88 93 LEU A N 1
ATOM 718 C CA . LEU A 1 93 ? -7.571 -1.796 26.314 1.00 83.88 93 LEU A CA 1
ATOM 719 C C . LEU A 1 93 ? -8.198 -0.519 26.872 1.00 83.88 93 LEU A C 1
ATOM 721 O O . LEU A 1 93 ? -9.411 -0.337 26.772 1.00 83.88 93 LEU A O 1
ATOM 725 N N . ALA A 1 94 ? -7.381 0.372 27.434 1.00 82.81 94 ALA A N 1
ATOM 726 C CA . ALA A 1 94 ? -7.840 1.645 27.969 1.00 82.81 94 ALA A CA 1
ATOM 727 C C . ALA A 1 94 ? -8.523 2.481 26.880 1.00 82.81 94 ALA A C 1
ATOM 729 O O . ALA A 1 94 ? -9.597 3.033 27.111 1.00 82.81 94 ALA A O 1
ATOM 730 N N . ARG A 1 95 ? -7.961 2.515 25.667 1.00 82.31 95 ARG A N 1
ATOM 731 C CA . ARG A 1 95 ? -8.538 3.250 24.531 1.00 82.31 95 ARG A CA 1
ATOM 732 C C . ARG A 1 95 ? -9.758 2.553 23.925 1.00 82.31 95 ARG A C 1
ATOM 734 O O . ARG A 1 95 ? -10.713 3.228 23.564 1.00 82.31 95 ARG A O 1
ATOM 741 N N . LEU A 1 96 ? -9.788 1.221 23.884 1.00 85.19 96 LEU A N 1
ATOM 742 C CA . LEU A 1 96 ? -10.958 0.440 23.457 1.00 85.19 96 LEU A CA 1
ATOM 743 C C . LEU A 1 96 ? -12.091 0.428 24.496 1.00 85.19 96 LEU A C 1
ATOM 745 O O . LEU A 1 96 ? -13.175 -0.084 24.215 1.00 85.19 96 LEU A O 1
ATOM 749 N N . SER A 1 97 ? -11.876 0.975 25.695 1.00 84.81 97 SER A N 1
ATOM 750 C CA . SER A 1 97 ? -12.933 1.089 26.701 1.00 84.81 97 SER A CA 1
ATOM 751 C C . SER A 1 97 ? -14.016 2.106 26.325 1.00 84.81 97 SER A C 1
ATOM 753 O O . SER A 1 97 ? -15.156 1.952 26.764 1.00 84.81 97 SER A O 1
ATOM 755 N N . SER A 1 98 ? -13.693 3.084 25.471 1.00 84.69 98 SER A N 1
ATOM 756 C CA . SER A 1 98 ? -14.634 4.084 24.970 1.00 84.69 98 SER A CA 1
ATOM 757 C C . SER A 1 98 ? -15.217 3.697 23.606 1.00 84.69 98 SER A C 1
ATOM 759 O O . SER A 1 98 ? -14.574 3.045 22.779 1.00 84.69 98 SER A O 1
ATOM 761 N N . VAL A 1 99 ? -16.456 4.127 23.348 1.00 80.75 99 VAL A N 1
ATOM 762 C CA . VAL A 1 99 ? -17.132 3.904 22.056 1.00 80.75 99 VAL A CA 1
ATOM 763 C C . VAL A 1 99 ? -16.382 4.604 20.922 1.00 80.75 99 VAL A C 1
ATOM 765 O O . VAL A 1 99 ? -16.223 4.038 19.842 1.00 80.75 99 VAL A O 1
ATOM 768 N N . GLU A 1 100 ? -15.884 5.813 21.174 1.00 78.94 100 GLU A N 1
ATOM 769 C CA . GLU A 1 100 ? -15.099 6.585 20.208 1.00 78.94 100 GLU A CA 1
ATOM 770 C C . GLU A 1 100 ? -13.797 5.870 19.846 1.00 78.94 100 GLU A C 1
ATOM 772 O O . GLU A 1 100 ? -13.510 5.684 18.665 1.00 78.94 100 GLU A O 1
ATOM 777 N N . GLY A 1 101 ? -13.062 5.355 20.837 1.00 80.88 101 GLY A N 1
ATOM 778 C CA . GLY A 1 101 ? -11.825 4.615 20.593 1.00 80.88 101 GLY A CA 1
ATOM 779 C C . GLY A 1 101 ? -12.044 3.347 19.767 1.00 80.88 101 GLY A C 1
ATOM 780 O O . GLY A 1 101 ? -11.231 3.031 18.898 1.00 80.88 101 GLY A O 1
ATOM 781 N N . ARG A 1 102 ? -13.178 2.657 19.952 1.00 82.81 102 ARG A N 1
ATOM 782 C CA . ARG A 1 102 ? -13.563 1.511 19.110 1.00 82.81 102 ARG A CA 1
ATOM 783 C C . ARG A 1 102 ? -13.872 1.915 17.673 1.00 82.81 102 ARG A C 1
ATOM 785 O O . ARG A 1 102 ? -13.424 1.233 16.760 1.00 82.81 102 ARG A O 1
ATOM 792 N N . LYS A 1 103 ? -14.580 3.024 17.445 1.00 80.50 103 LYS A N 1
ATOM 793 C CA . LYS A 1 103 ? -14.822 3.535 16.081 1.00 80.50 103 LYS A CA 1
ATOM 794 C C . LYS A 1 103 ? -13.511 3.880 15.374 1.00 80.50 103 LYS A C 1
ATOM 796 O O . LYS A 1 103 ? -13.289 3.457 14.244 1.00 80.50 103 LYS A O 1
ATOM 801 N N . VAL A 1 104 ? -12.612 4.576 16.070 1.00 82.56 104 VAL A N 1
ATOM 802 C CA . VAL A 1 104 ? -11.283 4.923 15.547 1.00 82.56 104 VAL A CA 1
ATOM 803 C C . VAL A 1 104 ? -10.471 3.664 15.235 1.00 82.56 104 VAL A C 1
ATOM 805 O O . VAL A 1 104 ? -9.865 3.574 14.166 1.00 82.56 104 VAL A O 1
ATOM 808 N N . TYR A 1 105 ? -10.508 2.661 16.116 1.00 83.62 105 TYR A N 1
ATOM 809 C CA . TYR A 1 105 ? -9.854 1.370 15.900 1.00 83.62 105 TYR A CA 1
ATOM 810 C C . TYR A 1 105 ? -10.358 0.673 14.636 1.00 83.62 105 TYR A C 1
ATOM 812 O O . TYR A 1 105 ? -9.560 0.178 13.843 1.00 83.62 105 TYR A O 1
ATOM 820 N N . LEU A 1 106 ? -11.672 0.665 14.420 1.00 79.94 106 LEU A N 1
ATOM 821 C CA . LEU A 1 106 ? -12.287 -0.052 13.306 1.00 79.94 106 LEU A CA 1
ATOM 822 C C . LEU A 1 106 ? -11.883 0.477 11.940 1.00 79.94 106 LEU A C 1
ATOM 824 O O . LEU A 1 106 ? -11.813 -0.299 10.985 1.00 79.94 106 LEU A O 1
ATOM 828 N N . VAL A 1 107 ? -11.606 1.776 11.853 1.00 79.06 107 VAL A N 1
ATOM 829 C CA . VAL A 1 107 ? -11.263 2.418 10.586 1.00 79.06 107 VAL A CA 1
ATOM 830 C C . VAL A 1 107 ? -9.757 2.590 10.414 1.00 79.06 107 VAL A C 1
ATOM 832 O O . VAL A 1 107 ? -9.230 2.341 9.329 1.00 79.06 107 VAL A O 1
ATOM 835 N N . LEU A 1 108 ? -9.037 2.987 11.465 1.00 83.38 108 LEU A N 1
ATOM 836 C CA . LEU A 1 108 ? -7.607 3.303 11.371 1.00 83.38 108 LEU A CA 1
ATOM 837 C C . LEU A 1 108 ? -6.694 2.141 11.801 1.00 83.38 108 LEU A C 1
ATOM 839 O O . LEU A 1 108 ? -5.503 2.136 11.462 1.00 83.38 108 LEU A O 1
ATOM 843 N N . GLY A 1 109 ? -7.245 1.144 12.498 1.00 81.38 109 GLY A N 1
ATOM 844 C CA . GLY A 1 109 ? -6.540 -0.011 13.050 1.00 81.38 109 GLY A CA 1
ATOM 845 C C . GLY A 1 109 ? -5.836 0.268 14.382 1.00 81.38 109 GLY A C 1
ATOM 846 O O . GLY A 1 109 ? -5.894 1.360 14.944 1.00 81.38 109 GLY A O 1
ATOM 847 N N . ALA A 1 110 ? -5.107 -0.736 14.878 1.00 78.81 110 ALA A N 1
ATOM 848 C CA . ALA A 1 110 ? -4.422 -0.683 16.175 1.00 78.81 110 ALA A CA 1
ATOM 849 C C . ALA A 1 110 ? -3.211 0.271 16.218 1.00 78.81 110 ALA A C 1
ATOM 851 O O . ALA A 1 110 ? -2.906 0.851 17.258 1.00 78.81 110 ALA A O 1
ATOM 852 N N . ALA A 1 111 ? -2.504 0.422 15.094 1.00 77.81 111 ALA A N 1
ATOM 853 C CA . ALA A 1 111 ? -1.234 1.147 15.027 1.00 77.81 111 ALA A CA 1
ATOM 854 C C . ALA A 1 111 ? -1.295 2.599 15.552 1.00 77.81 111 ALA A C 1
ATOM 856 O O . ALA A 1 111 ? -0.496 2.916 16.429 1.00 77.81 111 ALA A O 1
ATOM 857 N N . PRO A 1 112 ? -2.209 3.479 15.092 1.00 79.94 112 PRO A N 1
ATOM 858 C CA . PRO A 1 112 ? -2.280 4.854 15.596 1.00 79.94 112 PRO A CA 1
ATOM 859 C C . PRO A 1 112 ? -2.633 4.921 17.087 1.00 79.94 112 PRO A C 1
ATOM 861 O O . PRO A 1 112 ? -2.115 5.777 17.791 1.00 79.94 112 PRO A O 1
ATOM 864 N N . ILE A 1 113 ? -3.456 3.993 17.581 1.00 79.25 113 ILE A N 1
ATOM 865 C CA . ILE A 1 113 ? -3.910 3.962 18.980 1.00 79.25 113 ILE A CA 1
ATOM 866 C C . ILE A 1 113 ? -2.773 3.586 19.934 1.00 79.25 113 ILE A C 1
ATOM 868 O O . ILE A 1 113 ? -2.691 4.100 21.045 1.00 79.25 113 ILE A O 1
ATOM 872 N N . VAL A 1 114 ? -1.899 2.683 19.496 1.00 78.06 114 VAL A N 1
ATOM 873 C CA . VAL A 1 114 ? -0.784 2.184 20.306 1.00 78.06 114 VAL A CA 1
ATOM 874 C C . VAL A 1 114 ? 0.464 3.053 20.166 1.00 78.06 114 VAL A C 1
ATOM 876 O O . VAL A 1 114 ? 1.178 3.268 21.141 1.00 78.06 114 VAL A O 1
ATOM 879 N N . ALA A 1 115 ? 0.766 3.515 18.952 1.00 80.69 115 ALA A N 1
ATOM 880 C CA . ALA A 1 115 ? 2.034 4.173 18.655 1.00 80.69 115 ALA A CA 1
ATOM 881 C C . ALA A 1 115 ? 1.993 5.695 18.847 1.00 80.69 115 ALA A C 1
ATOM 883 O O . ALA A 1 115 ? 3.045 6.304 19.045 1.00 80.69 115 ALA A O 1
ATOM 884 N N . CYS A 1 116 ? 0.814 6.324 18.787 1.00 83.38 116 CYS A N 1
ATOM 885 C CA . CYS A 1 116 ? 0.697 7.761 18.996 1.00 83.38 116 CYS A CA 1
ATOM 886 C C . CYS A 1 116 ? 0.498 8.083 20.479 1.00 83.38 116 CYS A C 1
ATOM 888 O O . CYS A 1 116 ? -0.602 7.985 21.017 1.00 83.38 116 CYS A O 1
ATOM 890 N N . THR A 1 117 ? 1.569 8.510 21.144 1.00 81.38 117 THR A N 1
ATOM 891 C CA . THR A 1 117 ? 1.531 8.869 22.570 1.00 81.38 117 THR A CA 1
ATOM 892 C C . THR A 1 117 ? 0.848 10.212 22.840 1.00 81.38 117 THR A C 1
ATOM 894 O O . THR A 1 117 ? 0.384 10.428 23.952 1.00 81.38 117 THR A O 1
ATOM 897 N N . HIS A 1 118 ? 0.797 11.106 21.846 1.00 84.75 118 HIS A N 1
ATOM 898 C CA . HIS A 1 118 ? 0.290 12.484 21.974 1.00 84.75 118 HIS A CA 1
ATOM 899 C C . HIS A 1 118 ? -1.081 12.687 21.307 1.00 84.75 118 HIS A C 1
ATOM 901 O O . HIS A 1 118 ? -1.563 13.810 21.238 1.00 84.75 118 HIS A O 1
ATOM 907 N N . CYS A 1 119 ? -1.695 11.624 20.780 1.00 85.75 119 CYS A N 1
ATOM 908 C CA . CYS A 1 119 ? -3.010 11.721 20.156 1.00 85.75 119 CYS A CA 1
ATOM 909 C C . CYS A 1 119 ? -4.099 11.711 21.235 1.00 85.75 119 CYS A C 1
ATOM 911 O O . CYS A 1 119 ? -4.182 10.780 22.052 1.00 85.75 119 CYS A O 1
ATOM 913 N N . HIS A 1 120 ? -4.952 12.729 21.220 1.00 83.38 120 HIS A N 1
ATOM 914 C CA . HIS A 1 120 ? -6.074 12.856 22.145 1.00 83.38 120 HIS A CA 1
ATOM 915 C C . HIS A 1 120 ? -7.401 12.801 21.402 1.00 83.38 120 HIS A C 1
ATOM 917 O O . HIS A 1 120 ? -8.276 12.036 21.811 1.00 83.38 120 HIS A O 1
ATOM 923 N N . ASP A 1 121 ? -7.483 13.500 20.272 1.00 85.50 121 ASP A N 1
ATOM 924 C CA . ASP A 1 121 ? -8.692 13.608 19.468 1.00 85.50 121 ASP A CA 1
ATOM 925 C C . ASP A 1 121 ? -8.625 12.726 18.219 1.00 85.50 121 ASP A C 1
ATOM 927 O O . ASP A 1 121 ? -7.556 12.322 17.751 1.00 85.50 121 ASP A O 1
ATOM 931 N N . THR A 1 122 ? -9.784 12.434 17.627 1.00 83.94 122 THR A N 1
ATOM 932 C CA . THR A 1 122 ? -9.863 11.631 16.397 1.00 83.94 122 THR A CA 1
ATOM 933 C C . THR A 1 122 ? -9.053 12.240 15.251 1.00 83.94 122 THR A C 1
ATOM 935 O O . THR A 1 122 ? -8.414 11.506 14.492 1.00 83.94 122 THR A O 1
ATOM 938 N N . GLN A 1 123 ? -9.009 13.573 15.165 1.00 87.69 123 GLN A N 1
ATOM 939 C CA . GLN A 1 123 ? -8.220 14.298 14.169 1.00 87.69 123 GLN A CA 1
ATOM 940 C C . GLN A 1 123 ? -6.718 14.006 14.293 1.00 87.69 123 GLN A C 1
ATOM 942 O O . GLN A 1 123 ? -6.052 13.830 13.271 1.00 87.69 123 GLN A O 1
ATOM 947 N N . ASP A 1 124 ? -6.192 13.852 15.512 1.00 89.50 124 ASP A N 1
ATOM 948 C CA . ASP A 1 124 ? -4.781 13.513 15.729 1.00 89.50 124 ASP A CA 1
ATOM 949 C C . ASP A 1 124 ? -4.468 12.116 15.182 1.00 89.50 124 ASP A C 1
ATOM 951 O O . ASP A 1 124 ? -3.476 11.908 14.475 1.00 89.50 124 ASP A O 1
ATOM 955 N N . TYR A 1 125 ? -5.349 11.146 15.454 1.00 87.31 125 TYR A N 1
ATOM 956 C CA . TYR A 1 125 ? -5.197 9.781 14.950 1.00 87.31 125 TYR A CA 1
ATOM 957 C C . TYR A 1 125 ? -5.317 9.720 13.422 1.00 87.31 125 TYR A C 1
ATOM 959 O O . TYR A 1 125 ? -4.568 8.979 12.772 1.00 87.31 125 TYR A O 1
ATOM 967 N N . GLN A 1 126 ? -6.223 10.508 12.834 1.00 89.19 126 GLN A N 1
ATOM 968 C CA . GLN A 1 126 ? -6.350 10.642 11.383 1.00 89.19 126 GLN A CA 1
ATOM 969 C C . GLN A 1 126 ? -5.085 11.248 10.771 1.00 89.19 126 GLN A C 1
ATOM 971 O O . GLN A 1 126 ? -4.561 10.689 9.808 1.00 89.19 126 GLN A O 1
ATOM 976 N N . ALA A 1 127 ? -4.551 12.332 11.342 1.00 90.50 127 ALA A N 1
ATOM 977 C CA . ALA A 1 127 ? -3.327 12.979 10.872 1.00 90.50 127 ALA A CA 1
ATOM 978 C C . ALA A 1 127 ? -2.117 12.038 10.961 1.00 90.50 127 ALA A C 1
ATOM 980 O O . ALA A 1 127 ? -1.360 11.899 9.993 1.00 90.50 127 ALA A O 1
ATOM 981 N N . TYR A 1 128 ? -1.981 11.315 12.078 1.00 89.94 128 TYR A N 1
ATOM 982 C CA . TYR A 1 128 ? -0.968 10.276 12.239 1.00 89.94 128 TYR A CA 1
ATOM 983 C C . TYR A 1 128 ? -1.095 9.223 11.132 1.00 89.94 128 TYR A C 1
ATOM 985 O O . TYR A 1 128 ? -0.129 8.914 10.427 1.00 89.94 128 TYR A O 1
ATOM 993 N N . ARG A 1 129 ? -2.302 8.687 10.914 1.00 88.69 129 ARG A N 1
ATOM 994 C CA . ARG A 1 129 ? -2.529 7.674 9.880 1.00 88.69 129 ARG A CA 1
ATOM 995 C C . ARG A 1 129 ? -2.245 8.215 8.477 1.00 88.69 129 ARG A C 1
ATOM 997 O O . ARG A 1 129 ? -1.613 7.517 7.682 1.00 88.69 129 ARG A O 1
ATOM 1004 N N . LEU A 1 130 ? -2.666 9.444 8.193 1.00 91.69 130 LEU A N 1
ATOM 1005 C CA . LEU A 1 130 ? -2.477 10.121 6.916 1.00 91.69 130 LEU A CA 1
ATOM 1006 C C . LEU A 1 130 ? -0.993 10.281 6.583 1.00 91.69 130 LEU A C 1
ATOM 1008 O O . LEU A 1 130 ? -0.583 9.942 5.474 1.00 91.69 130 LEU A O 1
ATOM 1012 N N . TYR A 1 131 ? -0.174 10.702 7.550 1.00 92.06 131 TYR A N 1
ATOM 1013 C CA . TYR A 1 131 ? 1.275 10.811 7.377 1.00 92.06 131 TYR A CA 1
ATOM 1014 C C . TYR A 1 131 ? 1.914 9.471 6.980 1.00 92.06 131 TYR A C 1
ATOM 1016 O O . TYR A 1 131 ? 2.706 9.396 6.035 1.00 92.06 131 TYR A O 1
ATOM 1024 N N . HIS A 1 132 ? 1.537 8.384 7.661 1.00 89.06 132 HIS A N 1
ATOM 1025 C CA . HIS A 1 132 ? 2.061 7.050 7.362 1.00 89.06 132 HIS A CA 1
ATOM 1026 C C . HIS A 1 132 ? 1.647 6.550 5.973 1.00 89.06 132 HIS A C 1
ATOM 1028 O O . HIS A 1 132 ? 2.465 5.961 5.260 1.00 89.06 132 HIS A O 1
ATOM 1034 N N . VAL A 1 133 ? 0.396 6.794 5.580 1.00 90.44 133 VAL A N 1
ATOM 1035 C CA . VAL A 1 133 ? -0.108 6.454 4.246 1.00 90.44 133 VAL A CA 1
ATOM 1036 C C . VAL A 1 133 ? 0.606 7.274 3.173 1.00 90.44 133 VAL A C 1
ATOM 1038 O O . VAL A 1 133 ? 1.121 6.700 2.215 1.00 90.44 133 VAL A O 1
ATOM 1041 N N . TRP A 1 134 ? 0.720 8.588 3.363 1.00 94.44 134 TRP A N 1
ATOM 1042 C CA . TRP A 1 134 ? 1.422 9.486 2.450 1.00 94.44 134 TRP A CA 1
ATOM 1043 C C . TRP A 1 134 ? 2.868 9.041 2.209 1.00 94.44 134 TRP A C 1
ATOM 1045 O O . TRP A 1 134 ? 3.275 8.861 1.061 1.00 94.44 134 TRP A O 1
ATOM 1055 N N . ARG A 1 135 ? 3.627 8.760 3.277 1.00 93.44 135 ARG A N 1
ATOM 1056 C CA . ARG A 1 135 ? 5.021 8.301 3.169 1.00 93.44 135 ARG A CA 1
ATOM 1057 C C . ARG A 1 135 ? 5.147 7.004 2.365 1.00 93.44 135 ARG A C 1
ATOM 1059 O O . ARG A 1 135 ? 6.089 6.859 1.587 1.00 93.44 135 ARG A O 1
ATOM 1066 N N . MET A 1 136 ? 4.204 6.073 2.529 1.00 92.31 136 MET A N 1
ATOM 1067 C CA . MET A 1 136 ? 4.168 4.830 1.755 1.00 92.31 136 MET A CA 1
ATOM 1068 C C . MET A 1 136 ? 3.958 5.116 0.263 1.00 92.31 136 MET A C 1
ATOM 1070 O O . MET A 1 136 ? 4.768 4.668 -0.545 1.00 92.31 136 MET A O 1
ATOM 1074 N N . TYR A 1 137 ? 2.957 5.920 -0.111 1.00 94.88 137 TYR A N 1
ATOM 1075 C CA . TYR A 1 137 ? 2.714 6.254 -1.520 1.00 94.88 137 TYR A CA 1
ATOM 1076 C C . TYR A 1 137 ? 3.852 7.052 -2.158 1.00 94.88 137 TYR A C 1
ATOM 1078 O O . TYR A 1 137 ? 4.169 6.810 -3.319 1.00 94.88 137 TYR A O 1
ATOM 1086 N N . VAL A 1 138 ? 4.511 7.948 -1.418 1.00 95.56 138 VAL A N 1
ATOM 1087 C CA . VAL A 1 138 ? 5.707 8.656 -1.903 1.00 95.56 138 VAL A CA 1
ATOM 1088 C C . VAL A 1 138 ? 6.838 7.672 -2.203 1.00 95.56 138 VAL A C 1
ATOM 1090 O O . VAL A 1 138 ? 7.441 7.740 -3.275 1.00 95.56 138 VAL A O 1
ATOM 1093 N N . ALA A 1 139 ? 7.096 6.713 -1.307 1.00 94.19 139 ALA A N 1
ATOM 1094 C CA . ALA A 1 139 ? 8.098 5.674 -1.539 1.00 94.19 139 ALA A CA 1
ATOM 1095 C C . ALA A 1 139 ? 7.752 4.807 -2.766 1.00 94.19 139 ALA A C 1
ATOM 1097 O O . ALA A 1 139 ? 8.629 4.516 -3.581 1.00 94.19 139 ALA A O 1
ATOM 1098 N N . GLN A 1 140 ? 6.474 4.458 -2.949 1.00 93.62 140 GLN A N 1
ATOM 1099 C CA . GLN A 1 140 ? 6.007 3.715 -4.126 1.00 93.62 140 GLN A CA 1
ATOM 1100 C C . GLN A 1 140 ? 6.136 4.524 -5.419 1.00 93.62 140 GLN A C 1
ATOM 1102 O O . GLN A 1 140 ? 6.610 4.010 -6.432 1.00 93.62 140 GLN A O 1
ATOM 1107 N N . ALA A 1 141 ? 5.768 5.804 -5.389 1.00 94.56 141 ALA A N 1
ATOM 1108 C CA . ALA A 1 141 ? 5.905 6.702 -6.527 1.00 94.56 141 ALA A CA 1
ATOM 1109 C C . ALA A 1 141 ? 7.373 6.851 -6.937 1.00 94.56 141 ALA A C 1
ATOM 1111 O O . ALA A 1 141 ? 7.674 6.826 -8.132 1.00 94.56 141 ALA A O 1
ATOM 1112 N N . LEU A 1 142 ? 8.292 6.941 -5.971 1.00 94.25 142 LEU A N 1
ATOM 1113 C CA . LEU A 1 142 ? 9.729 6.968 -6.229 1.00 94.25 142 LEU A CA 1
ATOM 1114 C C . LEU A 1 142 ? 10.203 5.659 -6.872 1.00 94.25 142 LEU A C 1
ATOM 1116 O O . LEU A 1 142 ? 10.829 5.696 -7.933 1.00 94.25 142 LEU A O 1
ATOM 1120 N N . ALA A 1 143 ? 9.859 4.511 -6.280 1.00 93.38 143 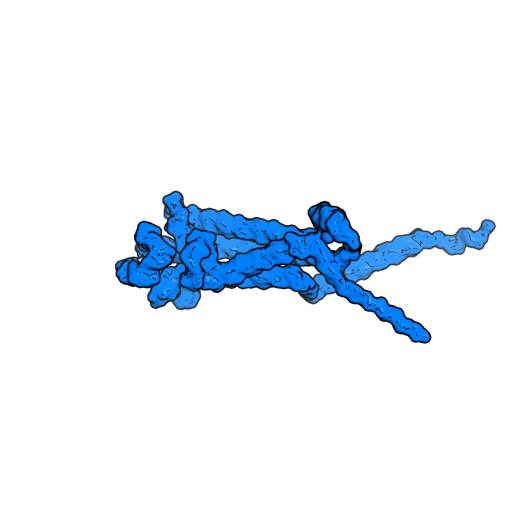ALA A N 1
ATOM 1121 C CA . ALA A 1 143 ? 10.271 3.201 -6.779 1.00 93.38 143 ALA A CA 1
ATOM 1122 C C . ALA A 1 143 ? 9.773 2.947 -8.213 1.00 93.38 143 ALA A C 1
ATOM 1124 O O . ALA A 1 143 ? 10.554 2.602 -9.104 1.00 93.38 143 ALA A O 1
ATOM 1125 N N . LEU A 1 144 ? 8.486 3.199 -8.471 1.00 92.56 144 LEU A N 1
ATOM 1126 C CA . LEU A 1 144 ? 7.898 3.042 -9.801 1.00 92.56 144 LEU A CA 1
ATOM 1127 C C . LEU A 1 144 ? 8.414 4.087 -10.790 1.00 92.56 144 LEU A C 1
ATOM 1129 O O . LEU A 1 144 ? 8.572 3.776 -11.971 1.00 92.56 144 LEU A O 1
ATOM 1133 N N . SER A 1 145 ? 8.722 5.306 -10.341 1.00 91.56 145 SER A N 1
ATOM 1134 C CA . SER A 1 145 ? 9.337 6.314 -11.207 1.00 91.56 145 SER A CA 1
ATOM 1135 C C . SER A 1 145 ? 10.705 5.851 -11.677 1.00 91.56 145 SER A C 1
ATOM 1137 O O . SER A 1 145 ? 10.923 5.848 -12.882 1.00 91.56 145 SER A O 1
ATOM 1139 N N . ILE A 1 146 ? 11.572 5.377 -10.774 1.00 90.19 146 ILE A N 1
ATOM 1140 C CA . ILE A 1 146 ? 12.889 4.820 -11.120 1.00 90.19 146 ILE A CA 1
ATOM 1141 C C . ILE A 1 146 ? 12.733 3.645 -12.094 1.00 90.19 146 ILE A C 1
ATOM 1143 O O . ILE A 1 146 ? 13.358 3.635 -13.154 1.00 90.19 146 ILE A O 1
ATOM 1147 N N . ALA A 1 147 ? 11.831 2.705 -11.800 1.00 88.50 147 ALA A N 1
ATOM 1148 C CA . ALA A 1 147 ? 11.584 1.538 -12.648 1.00 88.50 147 ALA A CA 1
ATOM 1149 C C . ALA A 1 147 ? 11.017 1.875 -14.045 1.00 88.50 147 ALA A C 1
ATOM 1151 O O . ALA A 1 147 ? 11.127 1.068 -14.972 1.00 88.50 147 ALA A O 1
ATOM 1152 N N . THR A 1 148 ? 10.409 3.054 -14.211 1.00 88.31 148 THR A N 1
ATOM 1153 C CA . THR A 1 148 ? 9.799 3.518 -15.470 1.00 88.31 148 THR A CA 1
ATOM 1154 C C . THR A 1 148 ? 10.564 4.663 -16.142 1.00 88.31 148 THR A C 1
ATOM 1156 O O . THR A 1 148 ? 10.081 5.205 -17.142 1.00 88.31 148 THR A O 1
ATOM 1159 N N . ILE A 1 149 ? 11.765 5.018 -15.655 1.00 85.19 149 ILE A N 1
ATOM 1160 C CA . ILE A 1 149 ? 12.653 5.977 -16.329 1.00 85.19 149 ILE A CA 1
ATOM 1161 C C . ILE A 1 149 ? 12.922 5.505 -17.767 1.00 85.19 149 ILE A C 1
ATOM 1163 O O . ILE A 1 149 ? 13.090 4.316 -18.049 1.00 85.19 149 ILE A O 1
ATOM 1167 N N . THR A 1 150 ? 12.940 6.453 -18.705 1.00 77.69 150 THR A N 1
ATOM 1168 C CA . THR A 1 150 ? 13.285 6.181 -20.101 1.00 77.69 150 THR A CA 1
ATOM 1169 C C . THR A 1 150 ? 14.738 5.708 -20.197 1.00 77.69 150 THR A C 1
ATOM 1171 O O . THR A 1 150 ? 15.606 6.305 -19.567 1.00 77.69 150 THR A O 1
ATOM 1174 N N . PRO A 1 151 ? 15.059 4.703 -21.028 1.00 66.88 151 PRO A N 1
ATOM 1175 C CA . PRO A 1 151 ? 16.433 4.202 -21.145 1.00 66.88 151 PRO A CA 1
ATOM 1176 C C . PRO A 1 151 ? 17.418 5.253 -21.681 1.00 66.88 151 PRO A C 1
ATOM 1178 O O . PRO A 1 151 ? 18.623 5.122 -21.525 1.00 66.88 151 PRO A O 1
ATOM 1181 N N . HIS A 1 152 ? 16.920 6.333 -22.287 1.00 67.00 152 HIS A N 1
ATOM 1182 C CA . HIS A 1 152 ? 17.736 7.467 -22.725 1.00 67.00 152 HIS A CA 1
ATOM 1183 C C . HIS A 1 152 ? 17.920 8.553 -21.652 1.00 67.00 152 HIS A C 1
ATOM 1185 O O . HIS A 1 152 ? 18.504 9.595 -21.945 1.00 67.00 152 HIS A O 1
ATOM 1191 N N . GLY A 1 153 ? 17.415 8.341 -20.434 1.00 69.25 153 GLY A N 1
ATOM 1192 C CA . GLY A 1 153 ? 17.622 9.240 -19.302 1.00 69.25 153 GLY A CA 1
ATOM 1193 C C . GLY A 1 153 ? 19.079 9.266 -18.827 1.00 69.25 153 GLY A C 1
ATOM 1194 O O . GLY A 1 153 ? 19.869 8.371 -19.123 1.00 69.25 153 GLY A O 1
ATOM 1195 N N . THR A 1 154 ? 19.431 10.292 -18.051 1.00 74.88 154 THR A N 1
ATOM 1196 C CA . THR A 1 154 ? 20.786 10.488 -17.504 1.00 74.88 154 THR A CA 1
ATOM 1197 C C . THR A 1 154 ? 21.226 9.341 -16.592 1.00 74.88 154 THR A C 1
ATOM 1199 O O . THR A 1 154 ? 22.345 8.855 -16.722 1.00 74.88 154 THR A O 1
ATOM 1202 N N . LEU A 1 155 ? 20.334 8.872 -15.714 1.00 74.69 155 LEU A N 1
ATOM 1203 C CA . LEU A 1 155 ? 20.586 7.786 -14.759 1.00 74.69 155 LEU A CA 1
ATOM 1204 C C . LEU A 1 155 ? 20.875 6.431 -15.437 1.00 74.69 155 LEU A C 1
ATOM 1206 O O . LEU A 1 155 ? 21.945 5.878 -15.181 1.00 74.69 155 LEU A O 1
ATOM 1210 N N . PRO A 1 156 ? 20.009 5.907 -16.331 1.00 73.62 156 PRO A N 1
ATOM 1211 C CA . PRO A 1 156 ? 20.299 4.666 -17.047 1.00 73.62 156 PRO A CA 1
ATOM 1212 C C . PRO A 1 156 ? 21.584 4.745 -17.869 1.00 73.62 156 PRO A C 1
ATOM 1214 O O . PRO A 1 156 ? 22.387 3.821 -17.808 1.00 73.62 156 PRO A O 1
ATOM 1217 N N . ARG A 1 157 ? 21.836 5.871 -18.555 1.00 75.12 157 ARG A N 1
ATOM 1218 C CA . ARG A 1 157 ? 23.076 6.079 -19.320 1.00 75.12 157 ARG A CA 1
ATOM 1219 C C . ARG A 1 157 ? 24.320 6.086 -18.440 1.00 75.12 157 ARG A C 1
ATOM 1221 O O . ARG A 1 157 ? 25.347 5.563 -18.851 1.00 75.12 157 ARG A O 1
ATOM 1228 N N . LEU A 1 158 ? 24.255 6.673 -17.244 1.00 78.19 158 LEU A N 1
ATOM 1229 C CA . LEU A 1 158 ? 25.374 6.657 -16.302 1.00 78.19 158 LEU A CA 1
ATOM 1230 C C . LEU A 1 158 ? 25.697 5.222 -15.866 1.00 78.19 158 LEU A C 1
ATOM 1232 O O . LEU A 1 158 ? 26.854 4.816 -15.925 1.00 78.19 158 LEU A O 1
ATOM 1236 N N . VAL A 1 159 ? 24.676 4.454 -15.473 1.00 76.19 159 VAL A N 1
ATOM 1237 C CA . VAL A 1 159 ? 24.838 3.052 -15.056 1.00 76.19 159 VAL A CA 1
ATOM 1238 C C . VAL A 1 159 ? 25.340 2.192 -16.214 1.00 76.19 159 VAL A C 1
ATOM 1240 O O . VAL A 1 159 ? 26.257 1.397 -16.029 1.00 76.19 159 VAL A O 1
ATOM 1243 N N . GLU A 1 160 ? 24.811 2.393 -17.421 1.00 74.50 160 GLU A N 1
ATOM 1244 C CA . GLU A 1 160 ? 25.283 1.717 -18.629 1.00 74.50 160 GLU A CA 1
ATOM 1245 C C . GLU A 1 160 ? 26.729 2.089 -18.965 1.00 74.50 160 GLU A C 1
ATOM 1247 O O . GLU A 1 160 ? 27.510 1.194 -19.247 1.00 74.50 160 GLU A O 1
ATOM 1252 N N . ASN A 1 161 ? 27.136 3.356 -18.859 1.00 76.56 161 ASN A N 1
ATOM 1253 C CA . ASN A 1 161 ? 28.523 3.773 -19.097 1.00 76.56 161 ASN A CA 1
ATOM 1254 C C . ASN A 1 161 ? 29.502 3.156 -18.086 1.00 76.56 161 ASN A C 1
ATOM 1256 O O . ASN A 1 161 ? 30.607 2.759 -18.455 1.00 76.56 161 ASN A O 1
ATOM 1260 N N . VAL A 1 162 ? 29.113 3.073 -16.810 1.00 77.25 162 VAL A N 1
ATOM 1261 C CA . VAL A 1 162 ? 29.920 2.409 -15.773 1.00 77.25 162 VAL A CA 1
ATOM 1262 C C . VAL A 1 162 ? 30.009 0.908 -16.053 1.00 77.25 162 VAL A C 1
ATOM 1264 O O . VAL A 1 162 ? 31.098 0.343 -16.001 1.00 77.25 162 VAL A O 1
ATOM 1267 N N . ALA A 1 163 ? 28.894 0.271 -16.413 1.00 70.94 163 ALA A N 1
ATOM 1268 C CA . ALA A 1 163 ? 28.852 -1.156 -16.719 1.00 70.94 163 ALA A CA 1
ATOM 1269 C C . ALA A 1 163 ? 29.578 -1.513 -18.029 1.00 70.94 163 ALA A C 1
ATOM 1271 O O . ALA A 1 163 ? 30.245 -2.540 -18.092 1.00 70.94 163 ALA A O 1
ATOM 1272 N N . GLN A 1 164 ? 29.516 -0.662 -19.056 1.00 68.69 164 GLN A N 1
ATOM 1273 C CA . GLN A 1 164 ? 30.201 -0.856 -20.340 1.00 68.69 164 GLN A CA 1
ATOM 1274 C C . GLN A 1 164 ? 31.723 -0.814 -20.209 1.00 68.69 164 GLN A C 1
ATOM 1276 O O . GLN A 1 164 ? 32.414 -1.509 -20.949 1.00 68.69 164 GLN A O 1
ATOM 1281 N N . ARG A 1 165 ? 32.254 -0.048 -19.243 1.00 66.19 165 ARG A N 1
ATOM 1282 C CA . ARG A 1 165 ? 33.683 -0.103 -18.888 1.00 66.19 165 ARG A CA 1
ATOM 1283 C C . ARG A 1 165 ? 34.096 -1.474 -18.342 1.00 66.19 165 ARG A C 1
ATOM 1285 O O . ARG A 1 165 ? 35.267 -1.816 -18.448 1.00 66.19 165 ARG A O 1
ATOM 1292 N N . ALA A 1 166 ? 33.159 -2.238 -17.778 1.00 60.00 166 ALA A N 1
ATOM 1293 C CA . ALA A 1 166 ? 33.389 -3.596 -17.290 1.00 60.00 166 ALA A CA 1
ATOM 1294 C C . ALA A 1 166 ? 33.058 -4.679 -18.339 1.00 60.00 166 ALA A C 1
ATOM 1296 O O . ALA A 1 166 ? 33.721 -5.712 -18.358 1.00 60.00 166 ALA A O 1
ATOM 1297 N N . TYR A 1 167 ? 32.078 -4.447 -19.226 1.00 54.44 167 TYR A N 1
ATOM 1298 C CA . TYR A 1 167 ? 31.630 -5.403 -20.248 1.00 54.44 167 TYR A CA 1
ATOM 1299 C C . TYR A 1 167 ? 31.238 -4.695 -21.566 1.00 54.44 167 TYR A C 1
ATOM 1301 O O . TYR A 1 167 ? 30.182 -4.058 -21.626 1.00 54.44 167 TYR A O 1
ATOM 1309 N N . PRO A 1 168 ? 32.034 -4.796 -22.649 1.00 46.81 168 PRO A N 1
ATOM 1310 C CA . PRO A 1 168 ? 31.748 -4.093 -23.899 1.00 46.81 168 PRO A CA 1
ATOM 1311 C C . PRO A 1 168 ? 30.626 -4.774 -24.706 1.00 46.81 168 PRO A C 1
ATOM 1313 O O . PRO A 1 168 ? 30.776 -5.892 -25.194 1.00 46.81 168 PRO A O 1
ATOM 1316 N N . GLY A 1 169 ? 29.499 -4.074 -24.885 1.00 53.69 169 GLY A N 1
ATOM 1317 C CA . GLY A 1 169 ? 28.408 -4.471 -25.783 1.00 53.69 169 GLY A CA 1
ATOM 1318 C C . GLY A 1 169 ? 27.168 -3.579 -25.652 1.00 53.69 169 GLY A C 1
ATOM 1319 O O . GLY A 1 169 ? 26.709 -3.306 -24.545 1.00 53.69 169 GLY A O 1
ATOM 1320 N N . LEU A 1 170 ? 26.603 -3.116 -26.777 1.00 49.69 170 LEU A N 1
ATOM 1321 C CA . LEU A 1 170 ? 25.306 -2.429 -26.777 1.00 49.69 170 LEU A CA 1
ATOM 1322 C C . LEU A 1 170 ? 24.182 -3.453 -26.608 1.00 49.69 170 LEU A C 1
ATOM 1324 O O . LEU A 1 170 ? 24.036 -4.376 -27.409 1.00 49.69 170 LEU A O 1
ATOM 1328 N N . VAL A 1 171 ? 23.373 -3.266 -25.570 1.00 59.22 171 VAL A N 1
ATOM 1329 C CA . VAL A 1 171 ? 22.269 -4.159 -25.219 1.00 59.22 171 VAL A CA 1
ATOM 1330 C C . VAL A 1 171 ? 20.947 -3.406 -25.349 1.00 59.22 171 VAL A C 1
ATOM 1332 O O . VAL A 1 171 ? 20.794 -2.297 -24.843 1.00 59.22 171 VAL A O 1
ATOM 1335 N N . ALA A 1 172 ? 19.989 -3.995 -26.065 1.00 54.59 172 ALA A N 1
ATOM 1336 C CA . ALA A 1 172 ? 18.678 -3.394 -26.283 1.00 54.59 172 ALA A CA 1
ATOM 1337 C C . ALA A 1 172 ? 17.864 -3.347 -24.978 1.00 54.59 172 ALA A C 1
ATOM 1339 O O . ALA A 1 172 ? 17.515 -4.381 -24.425 1.00 54.59 172 ALA A O 1
ATOM 1340 N N . THR A 1 173 ? 17.511 -2.150 -24.513 1.00 62.44 173 THR A N 1
ATOM 1341 C CA . THR A 1 173 ? 16.734 -1.924 -23.284 1.00 62.44 173 THR A CA 1
ATOM 1342 C C . THR A 1 173 ? 15.228 -2.056 -23.500 1.00 62.44 173 THR A C 1
ATOM 1344 O O . THR A 1 173 ? 14.677 -1.566 -24.491 1.00 62.44 173 THR A O 1
ATOM 1347 N N . ARG A 1 174 ? 14.508 -2.666 -22.547 1.00 65.69 174 ARG A N 1
ATOM 1348 C CA . ARG A 1 174 ? 13.044 -2.749 -22.599 1.00 65.69 174 ARG A CA 1
ATOM 1349 C C . ARG A 1 174 ? 12.429 -1.475 -22.017 1.00 65.69 174 ARG A C 1
ATOM 1351 O O . ARG A 1 174 ? 12.602 -1.136 -20.850 1.00 65.69 174 ARG A O 1
ATOM 1358 N N . THR A 1 175 ? 11.645 -0.754 -22.815 1.00 73.50 175 THR A N 1
ATOM 1359 C CA . THR A 1 175 ? 11.022 0.498 -22.359 1.00 73.50 175 THR A CA 1
ATOM 1360 C C . THR A 1 175 ? 9.770 0.239 -21.511 1.00 73.50 175 THR A C 1
ATOM 1362 O O . THR A 1 175 ? 8.800 -0.378 -21.957 1.00 73.50 175 THR A O 1
ATOM 1365 N N . ARG A 1 176 ? 9.756 0.772 -20.281 1.00 80.38 176 ARG A N 1
ATOM 1366 C CA . ARG A 1 176 ? 8.580 0.791 -19.380 1.00 80.38 176 ARG A CA 1
ATOM 1367 C C . ARG A 1 176 ? 7.967 2.189 -19.227 1.00 80.38 176 ARG A C 1
ATOM 1369 O O . ARG A 1 176 ? 7.039 2.378 -18.453 1.00 80.38 176 ARG A O 1
ATOM 1376 N N . ALA A 1 177 ? 8.437 3.164 -20.006 1.00 83.69 177 ALA A N 1
ATOM 1377 C CA . ALA A 1 177 ? 8.025 4.566 -19.901 1.00 83.69 177 ALA A CA 1
ATOM 1378 C C . ALA A 1 177 ? 6.507 4.783 -20.055 1.00 83.69 177 ALA A C 1
ATOM 1380 O O . ALA A 1 177 ? 5.935 5.628 -19.374 1.00 83.69 177 ALA A O 1
ATOM 1381 N N . HIS A 1 178 ? 5.835 3.975 -20.882 1.00 82.69 178 HIS A N 1
ATOM 1382 C CA . HIS A 1 178 ? 4.378 4.030 -21.066 1.00 82.69 178 HIS A CA 1
ATOM 1383 C C . HIS A 1 178 ? 3.578 3.695 -19.792 1.00 82.69 178 HIS A C 1
ATOM 1385 O O . HIS A 1 178 ? 2.414 4.076 -19.677 1.00 82.69 178 HIS A O 1
ATOM 1391 N N . TRP A 1 179 ? 4.187 3.002 -18.825 1.00 87.75 179 TRP A N 1
ATOM 1392 C CA . TRP A 1 179 ? 3.574 2.729 -17.527 1.00 87.75 179 TRP A CA 1
ATOM 1393 C C . TRP A 1 179 ? 3.698 3.886 -16.547 1.00 87.75 179 TRP A C 1
ATOM 1395 O O . TRP A 1 179 ? 2.935 3.909 -15.591 1.00 87.75 179 TRP A O 1
ATOM 1405 N N . ARG A 1 180 ? 4.594 4.856 -16.774 1.00 89.06 180 ARG A N 1
ATOM 1406 C CA . ARG A 1 180 ? 4.852 5.940 -15.818 1.00 89.06 180 ARG A CA 1
ATOM 1407 C C . ARG A 1 180 ? 3.573 6.695 -15.471 1.00 89.06 180 ARG A C 1
ATOM 1409 O O . ARG A 1 180 ? 3.164 6.698 -14.317 1.00 89.06 180 ARG A O 1
ATOM 1416 N N . THR A 1 181 ? 2.894 7.262 -16.466 1.00 87.50 181 THR A N 1
ATOM 1417 C CA . THR A 1 181 ? 1.659 8.030 -16.239 1.00 87.50 181 THR A CA 1
ATOM 1418 C C . THR A 1 181 ? 0.558 7.166 -15.624 1.00 87.50 181 THR A C 1
ATOM 1420 O O . THR A 1 181 ? -0.139 7.611 -14.722 1.00 87.50 181 THR A O 1
ATOM 1423 N N . ARG A 1 182 ? 0.428 5.905 -16.054 1.00 90.12 182 ARG A N 1
ATOM 1424 C CA . ARG A 1 182 ? -0.602 4.983 -15.546 1.00 90.12 182 ARG A CA 1
ATOM 1425 C C . ARG A 1 182 ? -0.361 4.579 -14.097 1.00 90.12 182 ARG A C 1
ATOM 1427 O O . ARG A 1 182 ? -1.301 4.563 -13.315 1.00 90.12 182 ARG A O 1
ATOM 1434 N N . ALA A 1 183 ? 0.886 4.286 -13.745 1.00 91.75 183 ALA A N 1
ATOM 1435 C CA . ALA A 1 183 ? 1.287 3.984 -12.380 1.00 91.75 183 ALA A CA 1
ATOM 1436 C C . ALA A 1 183 ? 1.046 5.188 -11.469 1.00 91.75 183 ALA A C 1
ATOM 1438 O O . ALA A 1 183 ? 0.469 5.028 -10.403 1.00 91.75 183 ALA A O 1
ATOM 1439 N N . TRP A 1 184 ? 1.396 6.395 -11.920 1.00 93.25 184 TRP A N 1
ATOM 1440 C CA . TRP A 1 184 ? 1.111 7.624 -11.182 1.00 93.25 184 TRP A CA 1
ATOM 1441 C C . TRP A 1 184 ? -0.389 7.851 -10.972 1.00 93.25 184 TRP A C 1
ATOM 1443 O O . TRP A 1 184 ? -0.804 8.103 -9.846 1.00 93.25 184 TRP A O 1
ATOM 1453 N N . LEU A 1 185 ? -1.211 7.705 -12.016 1.00 93.31 185 LEU A N 1
ATOM 1454 C CA . LEU A 1 185 ? -2.667 7.829 -11.893 1.00 93.31 185 LEU A CA 1
ATOM 1455 C C . LEU A 1 185 ? -3.256 6.773 -10.951 1.00 93.31 185 LEU A C 1
ATOM 1457 O O . LEU A 1 185 ? -4.093 7.106 -10.119 1.00 93.31 185 LEU A O 1
ATOM 1461 N N . ALA A 1 186 ? -2.795 5.523 -11.038 1.00 93.75 186 ALA A N 1
ATOM 1462 C CA . ALA A 1 186 ? -3.234 4.454 -10.145 1.00 93.75 186 ALA A CA 1
ATOM 1463 C C . ALA A 1 186 ? -2.843 4.730 -8.686 1.00 93.75 186 ALA A C 1
ATOM 1465 O O . ALA A 1 186 ? -3.674 4.573 -7.796 1.00 93.75 186 ALA A O 1
ATOM 1466 N N . LEU A 1 187 ? -1.610 5.186 -8.435 1.00 95.50 187 LEU A N 1
ATOM 1467 C CA . LEU A 1 187 ? -1.159 5.563 -7.094 1.00 95.50 187 LEU A CA 1
ATOM 1468 C C . LEU A 1 187 ? -1.953 6.749 -6.540 1.00 95.50 187 LEU A C 1
ATOM 1470 O O . LEU A 1 187 ? -2.349 6.707 -5.383 1.00 95.50 187 LEU A O 1
ATOM 1474 N N . LEU A 1 188 ? -2.219 7.777 -7.352 1.00 95.56 188 LEU A N 1
ATOM 1475 C CA . LEU A 1 188 ? -3.026 8.930 -6.940 1.00 95.56 188 LEU A CA 1
ATOM 1476 C C . LEU A 1 188 ? -4.472 8.535 -6.633 1.00 95.56 188 LEU A C 1
ATOM 1478 O O . LEU A 1 188 ? -5.021 8.991 -5.635 1.00 95.56 188 LEU A O 1
ATOM 1482 N N . ALA A 1 189 ? -5.074 7.669 -7.452 1.00 95.31 189 ALA A N 1
ATOM 1483 C CA . ALA A 1 189 ? -6.424 7.168 -7.218 1.00 95.31 189 ALA A CA 1
ATOM 1484 C C . ALA A 1 189 ? -6.501 6.344 -5.924 1.00 95.31 189 ALA A C 1
ATOM 1486 O O . ALA A 1 189 ? -7.370 6.590 -5.093 1.00 95.31 189 ALA A O 1
ATOM 1487 N N . LEU A 1 190 ? -5.564 5.412 -5.718 1.00 94.88 190 LEU A N 1
ATOM 1488 C CA . LEU A 1 190 ? -5.483 4.618 -4.489 1.00 94.88 190 LEU A CA 1
ATOM 1489 C C . LEU A 1 190 ? -5.236 5.495 -3.256 1.00 94.88 190 LEU A C 1
ATOM 1491 O O . LEU A 1 190 ? -5.895 5.317 -2.236 1.00 94.88 190 LEU A O 1
ATOM 1495 N N . PHE A 1 191 ? -4.343 6.482 -3.365 1.00 94.88 191 PHE A N 1
ATOM 1496 C CA . PHE A 1 191 ? -4.105 7.451 -2.302 1.00 94.88 191 PHE A CA 1
ATOM 1497 C C . PHE A 1 191 ? -5.373 8.242 -1.973 1.00 94.88 191 PHE A C 1
ATOM 1499 O O . PHE A 1 191 ? -5.731 8.335 -0.807 1.00 94.88 191 PHE A O 1
ATOM 1506 N N . ALA A 1 192 ? -6.092 8.756 -2.973 1.00 94.81 192 ALA A N 1
ATOM 1507 C CA . ALA A 1 192 ? -7.338 9.488 -2.754 1.00 94.81 192 ALA A CA 1
ATOM 1508 C C . ALA A 1 192 ? -8.408 8.628 -2.062 1.00 94.81 192 ALA A C 1
ATOM 1510 O O . ALA A 1 192 ? -9.094 9.119 -1.167 1.00 94.81 192 ALA A O 1
ATOM 1511 N N . VAL A 1 193 ? -8.516 7.344 -2.426 1.00 92.31 193 VAL A N 1
ATOM 1512 C CA . VAL A 1 193 ? -9.411 6.387 -1.754 1.00 92.31 193 VAL A CA 1
ATOM 1513 C C . VAL A 1 193 ? -9.004 6.182 -0.294 1.00 92.31 193 VAL A C 1
ATOM 1515 O O . VAL A 1 193 ? -9.864 6.254 0.579 1.00 92.31 193 VAL A O 1
ATOM 1518 N N . ASP A 1 194 ? -7.713 5.985 -0.008 1.00 91.00 194 ASP A N 1
ATOM 1519 C CA . ASP A 1 194 ? -7.222 5.836 1.368 1.00 91.00 194 ASP A CA 1
ATOM 1520 C C . ASP A 1 194 ? -7.458 7.106 2.202 1.00 91.00 194 ASP A C 1
ATOM 1522 O O . ASP A 1 194 ? -7.895 7.017 3.348 1.00 91.00 194 ASP A O 1
ATOM 1526 N N . VAL A 1 195 ? -7.196 8.292 1.640 1.00 92.06 195 VAL A N 1
ATOM 1527 C CA . VAL A 1 195 ? -7.459 9.575 2.312 1.00 92.06 195 VAL A CA 1
ATOM 1528 C C . VAL A 1 195 ? -8.948 9.729 2.593 1.00 92.06 195 VAL A C 1
ATOM 1530 O O . VAL A 1 195 ? -9.317 10.055 3.718 1.00 92.06 195 VAL A O 1
ATOM 1533 N N . GLY A 1 196 ? -9.805 9.436 1.612 1.00 89.56 196 GLY A N 1
ATOM 1534 C CA . GLY A 1 196 ? -11.251 9.410 1.806 1.00 89.56 196 GLY A CA 1
ATOM 1535 C C . GLY A 1 196 ? -11.640 8.475 2.950 1.00 89.56 196 GLY A C 1
ATOM 1536 O O . GLY A 1 196 ? -12.283 8.905 3.899 1.00 89.56 196 GLY A O 1
ATOM 1537 N N . ALA A 1 197 ? -11.178 7.226 2.934 1.00 85.25 197 ALA A N 1
ATOM 1538 C CA . ALA A 1 197 ? -11.488 6.261 3.988 1.00 85.25 197 ALA A CA 1
ATOM 1539 C C . ALA A 1 197 ? -11.056 6.734 5.391 1.00 85.25 197 ALA A C 1
ATOM 1541 O O . ALA A 1 197 ? -11.777 6.500 6.358 1.00 85.25 197 ALA A O 1
ATOM 1542 N N . ILE A 1 198 ? -9.912 7.421 5.507 1.00 88.00 198 ILE A N 1
ATOM 1543 C CA . ILE A 1 198 ? -9.425 7.981 6.778 1.00 88.00 198 ILE A CA 1
ATOM 1544 C C . ILE A 1 198 ? -10.299 9.150 7.245 1.00 88.00 198 ILE A C 1
ATOM 1546 O O . ILE A 1 198 ? -10.651 9.207 8.419 1.00 88.00 198 ILE A O 1
ATOM 1550 N N . LEU A 1 199 ? -10.655 10.073 6.347 1.00 86.81 199 LEU A N 1
ATOM 1551 C CA . LEU A 1 199 ? -11.445 11.260 6.694 1.00 86.81 199 LEU A CA 1
ATOM 1552 C C . LEU A 1 199 ? -12.908 10.919 7.011 1.00 86.81 199 LEU A C 1
ATOM 1554 O O . LEU A 1 199 ? -13.518 11.545 7.870 1.00 86.81 199 LEU A O 1
ATOM 1558 N N . TYR A 1 200 ? -13.464 9.896 6.360 1.00 81.12 200 TYR A N 1
ATOM 1559 C CA . TYR A 1 200 ? -14.828 9.419 6.608 1.00 81.12 200 TYR A CA 1
ATOM 1560 C C . TYR A 1 200 ? -14.932 8.454 7.804 1.00 81.12 200 TYR A C 1
ATOM 1562 O O . TYR A 1 200 ? -16.016 7.942 8.087 1.00 81.12 200 TYR A O 1
ATOM 1570 N N . ALA A 1 201 ? -13.838 8.227 8.541 1.00 69.88 201 ALA A N 1
ATOM 1571 C CA . ALA A 1 201 ? -13.778 7.268 9.641 1.00 69.88 201 ALA A CA 1
ATOM 1572 C C . ALA A 1 201 ? -14.814 7.502 10.750 1.00 69.88 201 ALA A C 1
ATOM 1574 O O . ALA A 1 201 ? -15.350 6.551 11.313 1.00 69.88 201 ALA A O 1
ATOM 1575 N N . GLU A 1 202 ? -15.115 8.760 11.059 1.00 67.62 202 GLU A N 1
ATOM 1576 C CA . GLU A 1 202 ? -16.051 9.122 12.130 1.00 67.62 202 GLU A CA 1
ATOM 1577 C C . GLU A 1 202 ? -17.516 8.869 11.768 1.00 67.62 202 GLU A C 1
ATOM 1579 O O . GLU A 1 202 ? -18.356 8.672 12.648 1.00 67.62 202 GLU A O 1
ATOM 1584 N N . GLN A 1 203 ? -17.823 8.875 10.470 1.00 71.00 203 GLN A N 1
ATOM 1585 C CA . GLN A 1 203 ? -19.188 8.829 9.951 1.00 71.00 203 GLN A CA 1
ATOM 1586 C C . GLN A 1 203 ? -19.684 7.398 9.723 1.00 71.00 203 GLN A C 1
ATOM 1588 O O . GLN A 1 203 ? -20.866 7.193 9.448 1.00 71.00 203 GLN A O 1
ATOM 1593 N N . LEU A 1 204 ? -18.806 6.399 9.852 1.00 65.50 204 LEU A N 1
ATOM 1594 C CA . LEU A 1 204 ? -19.178 4.998 9.714 1.00 65.50 204 LEU A CA 1
ATOM 1595 C C . LEU A 1 204 ? -19.948 4.530 10.966 1.00 65.50 204 LEU A C 1
ATOM 1597 O O . LEU A 1 204 ? -19.397 4.542 12.074 1.00 65.50 204 LEU A O 1
ATOM 1601 N N . PRO A 1 205 ? -21.223 4.110 10.830 1.00 64.62 205 PRO A N 1
ATOM 1602 C CA . PRO A 1 205 ? -21.913 3.425 11.916 1.00 64.62 205 PRO A CA 1
ATOM 1603 C C . PRO A 1 205 ? -21.157 2.134 12.234 1.00 64.62 205 PRO A C 1
ATOM 1605 O O . PRO A 1 205 ? -20.603 1.537 11.319 1.00 64.62 205 PRO A O 1
ATOM 1608 N N . LEU A 1 206 ? -21.142 1.706 13.504 1.00 66.00 206 LEU A N 1
ATOM 1609 C CA . LEU A 1 206 ? -20.584 0.412 13.924 1.00 66.00 206 LEU A CA 1
ATOM 1610 C C . LEU A 1 206 ? -21.397 -0.694 13.233 1.00 66.00 206 LEU A C 1
ATOM 1612 O O . LEU A 1 206 ? -22.497 -0.998 13.704 1.00 66.00 206 LEU A O 1
ATOM 1616 N N . PRO A 1 207 ? -20.949 -1.229 12.086 1.00 58.81 207 PRO A N 1
ATOM 1617 C CA . PRO A 1 207 ? -21.805 -2.067 11.272 1.00 58.81 207 PRO A CA 1
ATOM 1618 C C . PRO A 1 207 ? -21.721 -3.492 11.816 1.00 58.81 207 PRO A C 1
ATOM 1620 O O . PRO A 1 207 ? -20.608 -3.976 11.980 1.00 58.81 207 PRO A O 1
ATOM 1623 N N . PRO A 1 208 ? -22.835 -4.189 12.084 1.00 62.28 208 PRO A N 1
ATOM 1624 C CA . PRO A 1 208 ? -22.760 -5.604 12.413 1.00 62.28 208 PRO A CA 1
ATOM 1625 C C . PRO A 1 208 ? -22.290 -6.422 11.196 1.00 62.28 208 PRO A C 1
ATOM 1627 O O . PRO A 1 208 ? -22.693 -6.157 10.059 1.00 62.28 208 PRO A O 1
ATOM 1630 N N . GLY A 1 209 ? -21.478 -7.454 11.431 1.00 68.44 209 GLY A N 1
ATOM 1631 C CA . GLY A 1 209 ? -21.108 -8.456 10.426 1.00 68.44 209 GLY A CA 1
ATOM 1632 C C . GLY A 1 209 ? -19.763 -8.208 9.722 1.00 68.44 209 GLY A C 1
ATOM 1633 O O . GLY A 1 209 ? -18.813 -7.743 10.342 1.00 68.44 209 GLY A O 1
ATOM 1634 N N . PRO A 1 210 ? -19.609 -8.541 8.423 1.00 62.31 210 PRO A N 1
ATOM 1635 C CA . PRO A 1 210 ? -18.297 -8.586 7.767 1.00 62.31 210 PRO A CA 1
ATOM 1636 C C . PRO A 1 210 ? -17.616 -7.215 7.640 1.00 62.31 210 PRO A C 1
ATOM 1638 O O . PRO A 1 210 ? -16.426 -7.152 7.367 1.00 62.31 210 PRO A O 1
ATOM 1641 N N . TRP A 1 211 ? -18.331 -6.112 7.851 1.00 68.94 211 TRP A N 1
ATOM 1642 C CA . TRP A 1 211 ? -17.759 -4.763 7.815 1.00 68.94 211 TRP A CA 1
ATOM 1643 C C . TRP A 1 211 ? -17.105 -4.349 9.144 1.00 68.94 211 TRP A C 1
ATOM 1645 O O . TRP A 1 211 ? -16.417 -3.331 9.181 1.00 68.94 211 TRP A O 1
ATOM 1655 N N . GLU A 1 212 ? -17.236 -5.164 10.201 1.00 73.56 212 GLU A N 1
ATOM 1656 C CA . GLU A 1 212 ? -16.551 -4.979 11.492 1.00 73.56 212 GLU A CA 1
ATOM 1657 C C . GLU A 1 212 ? -15.023 -5.019 11.358 1.00 73.56 212 GLU A C 1
ATOM 1659 O O . GLU A 1 212 ? -14.316 -4.472 12.189 1.00 73.56 212 GLU A O 1
ATOM 1664 N N . HIS A 1 213 ? -14.486 -5.593 10.281 1.00 77.44 213 HIS A N 1
ATOM 1665 C CA . HIS A 1 213 ? -13.040 -5.684 10.055 1.00 77.44 213 HIS A CA 1
ATOM 1666 C C . HIS A 1 213 ? -12.604 -4.871 8.831 1.00 77.44 213 HIS A C 1
ATOM 1668 O O . HIS A 1 213 ? -11.671 -5.236 8.117 1.00 77.44 213 HIS A O 1
ATOM 1674 N N . TRP A 1 214 ? -13.290 -3.759 8.553 1.00 79.44 214 TRP A N 1
ATOM 1675 C CA . TRP A 1 214 ? -13.041 -2.931 7.370 1.00 79.44 214 TRP A CA 1
ATOM 1676 C C . TRP A 1 214 ? -11.567 -2.548 7.192 1.00 79.44 214 TRP A C 1
ATOM 1678 O O . TRP A 1 214 ? -11.017 -2.752 6.110 1.00 79.44 214 TRP A O 1
ATOM 1688 N N . HIS A 1 215 ? -10.894 -2.055 8.238 1.00 81.50 215 HIS A N 1
ATOM 1689 C CA . HIS A 1 215 ? -9.478 -1.681 8.139 1.00 81.50 215 HIS A CA 1
ATOM 1690 C C . HIS A 1 215 ? -8.576 -2.864 7.753 1.00 81.50 215 HIS A C 1
ATOM 1692 O O . HIS A 1 215 ? -7.572 -2.667 7.061 1.00 81.50 215 HIS A O 1
ATOM 1698 N N . ALA A 1 216 ? -8.939 -4.082 8.170 1.00 83.06 216 ALA A N 1
ATOM 1699 C CA . ALA A 1 216 ? -8.224 -5.301 7.830 1.00 83.06 216 ALA A CA 1
ATOM 1700 C C . ALA A 1 216 ? -8.309 -5.588 6.332 1.00 83.06 216 ALA A C 1
ATOM 1702 O O . ALA A 1 216 ? -7.293 -5.703 5.641 1.00 83.06 216 ALA A O 1
ATOM 1703 N N . TYR A 1 217 ? -9.535 -5.617 5.812 1.00 85.31 217 TYR A N 1
ATOM 1704 C CA . TYR A 1 217 ? -9.784 -5.850 4.396 1.00 85.31 217 TYR A CA 1
ATOM 1705 C C . TYR A 1 217 ? -9.217 -4.733 3.526 1.00 85.31 217 TYR A C 1
ATOM 1707 O O . TYR A 1 217 ? -8.559 -5.021 2.530 1.00 85.31 217 TYR A O 1
ATOM 1715 N N . ALA A 1 218 ? -9.387 -3.471 3.924 1.00 86.38 218 ALA A N 1
ATOM 1716 C CA . ALA A 1 218 ? -8.833 -2.324 3.214 1.00 86.38 218 ALA A CA 1
ATOM 1717 C C . ALA A 1 218 ? -7.302 -2.406 3.122 1.00 86.38 218 ALA A C 1
ATOM 1719 O O . ALA A 1 218 ? -6.732 -2.176 2.055 1.00 86.38 218 ALA A O 1
ATOM 1720 N N . HIS A 1 219 ? -6.624 -2.807 4.206 1.00 87.94 219 HIS A N 1
ATOM 1721 C CA . HIS A 1 219 ? -5.178 -3.017 4.191 1.00 87.94 219 HIS A CA 1
ATOM 1722 C C . HIS A 1 219 ? -4.767 -4.096 3.179 1.00 87.94 219 HIS A C 1
ATOM 1724 O O . HIS A 1 219 ? -3.890 -3.844 2.348 1.00 87.94 219 HIS A O 1
ATOM 1730 N N . ILE A 1 220 ? -5.408 -5.269 3.227 1.00 89.62 220 ILE A N 1
ATOM 1731 C CA . ILE A 1 220 ? -5.101 -6.398 2.335 1.00 89.62 220 ILE A CA 1
ATOM 1732 C C . ILE A 1 220 ? -5.371 -6.016 0.877 1.00 89.62 220 ILE A C 1
ATOM 1734 O O . ILE A 1 220 ? -4.499 -6.187 0.026 1.00 89.62 220 ILE A O 1
ATOM 1738 N N . VAL A 1 221 ? -6.544 -5.446 0.586 1.00 91.75 221 VAL A N 1
ATOM 1739 C CA . VAL A 1 221 ? -6.932 -5.012 -0.764 1.00 91.75 221 VAL A CA 1
ATOM 1740 C C . VAL A 1 221 ? -5.932 -3.999 -1.308 1.00 91.75 221 VAL A C 1
ATOM 1742 O O . VAL A 1 221 ? -5.449 -4.159 -2.427 1.00 91.75 221 VAL A O 1
ATOM 1745 N N . ARG A 1 222 ? -5.548 -2.994 -0.517 1.00 92.50 222 ARG A N 1
ATOM 1746 C CA . ARG A 1 222 ? -4.557 -1.995 -0.927 1.00 92.50 222 ARG A CA 1
ATOM 1747 C C . ARG A 1 222 ? -3.219 -2.630 -1.296 1.00 92.50 222 ARG A C 1
ATOM 1749 O O . ARG A 1 222 ? -2.672 -2.328 -2.356 1.00 92.50 222 ARG A O 1
ATOM 1756 N N . HIS A 1 223 ? -2.678 -3.498 -0.444 1.00 93.94 223 HIS A N 1
ATOM 1757 C CA . HIS A 1 223 ? -1.389 -4.134 -0.717 1.00 93.94 223 HIS A CA 1
ATOM 1758 C C . HIS A 1 223 ? -1.462 -5.130 -1.878 1.00 93.94 223 HIS A C 1
ATOM 1760 O O . HIS A 1 223 ? -0.524 -5.186 -2.673 1.00 93.94 223 HIS A O 1
ATOM 1766 N N . ALA A 1 224 ? -2.591 -5.816 -2.062 1.00 94.31 224 ALA A N 1
ATOM 1767 C CA . ALA A 1 224 ? -2.840 -6.639 -3.239 1.00 94.31 224 ALA A CA 1
ATOM 1768 C C . ALA A 1 224 ? -2.879 -5.801 -4.530 1.00 94.31 224 ALA A C 1
ATOM 1770 O O . ALA A 1 224 ? -2.224 -6.156 -5.506 1.00 94.31 224 ALA A O 1
ATOM 1771 N N . LEU A 1 225 ? -3.571 -4.656 -4.534 1.00 95.38 225 LEU A N 1
ATOM 1772 C CA . LEU A 1 225 ? -3.637 -3.758 -5.694 1.00 95.38 225 LEU A CA 1
ATOM 1773 C C . LEU A 1 225 ? -2.269 -3.154 -6.036 1.00 95.38 225 LEU A C 1
ATOM 1775 O O . LEU A 1 225 ? -1.893 -3.111 -7.210 1.00 95.38 225 LEU A O 1
ATOM 1779 N N . LEU A 1 226 ? -1.495 -2.742 -5.029 1.00 95.25 226 LEU A N 1
ATOM 1780 C CA . LEU A 1 226 ? -0.126 -2.259 -5.226 1.00 95.25 226 LEU A CA 1
ATOM 1781 C C . LEU A 1 226 ? 0.797 -3.368 -5.749 1.00 95.25 226 LEU A C 1
ATOM 1783 O O . LEU A 1 226 ? 1.567 -3.133 -6.679 1.00 95.25 226 LEU A O 1
ATOM 1787 N N . LEU A 1 227 ? 0.680 -4.592 -5.226 1.00 95.62 227 LEU A N 1
ATOM 1788 C CA . LEU A 1 227 ? 1.403 -5.754 -5.746 1.00 95.62 227 LEU A CA 1
ATOM 1789 C C . LEU A 1 227 ? 1.041 -6.022 -7.212 1.00 95.62 227 LEU A C 1
ATOM 1791 O O . LEU A 1 227 ? 1.934 -6.196 -8.043 1.00 95.62 227 LEU A O 1
ATOM 1795 N N . CYS A 1 228 ? -0.248 -5.999 -7.557 1.00 94.56 228 CYS A N 1
ATOM 1796 C CA . CYS A 1 228 ? -0.709 -6.130 -8.936 1.00 94.56 228 CYS A CA 1
ATOM 1797 C C . CYS A 1 228 ? -0.100 -5.047 -9.835 1.00 94.56 228 CYS A C 1
ATOM 1799 O O . CYS A 1 228 ? 0.399 -5.367 -10.914 1.00 94.56 228 CYS A O 1
ATOM 1801 N N . LEU A 1 229 ? -0.076 -3.787 -9.388 1.00 94.00 229 LEU A N 1
ATOM 1802 C CA . LEU A 1 229 ? 0.538 -2.688 -10.132 1.00 94.00 229 LEU A CA 1
ATOM 1803 C C . LEU A 1 229 ? 2.034 -2.938 -10.382 1.00 94.00 229 LEU A C 1
ATOM 1805 O O . LEU A 1 229 ? 2.494 -2.817 -11.518 1.00 94.00 229 LEU A O 1
ATOM 1809 N N . VAL A 1 230 ? 2.782 -3.345 -9.354 1.00 93.88 230 VAL A N 1
ATOM 1810 C CA . VAL A 1 230 ? 4.214 -3.675 -9.467 1.00 93.88 230 VAL A CA 1
ATOM 1811 C C . VAL A 1 230 ? 4.437 -4.820 -10.455 1.00 93.88 230 VAL A C 1
ATOM 1813 O O . VAL A 1 230 ? 5.304 -4.720 -11.322 1.00 93.88 230 VAL A O 1
ATOM 1816 N N . VAL A 1 231 ? 3.626 -5.881 -10.394 1.00 91.75 231 VAL A N 1
ATOM 1817 C CA . VAL A 1 231 ? 3.713 -7.025 -11.318 1.00 91.75 231 VAL A CA 1
ATOM 1818 C C . VAL A 1 231 ? 3.413 -6.608 -12.761 1.00 91.75 231 VAL A C 1
ATOM 1820 O O . VAL A 1 231 ? 4.108 -7.047 -13.682 1.00 91.75 231 VAL A O 1
ATOM 1823 N N . LEU A 1 232 ? 2.418 -5.743 -12.981 1.00 90.75 232 LEU A N 1
ATOM 1824 C CA . LEU A 1 232 ? 2.083 -5.219 -14.310 1.00 90.75 232 LEU A CA 1
ATOM 1825 C C . LEU A 1 232 ? 3.235 -4.397 -14.902 1.00 90.75 232 LEU A C 1
ATOM 1827 O O . LEU A 1 232 ? 3.606 -4.608 -16.063 1.00 90.75 232 LEU A O 1
ATOM 1831 N N . VAL A 1 233 ? 3.841 -3.523 -14.091 1.00 89.56 233 VAL A N 1
ATOM 1832 C CA . VAL A 1 233 ? 5.025 -2.737 -14.470 1.00 89.56 233 VAL A CA 1
ATOM 1833 C C . VAL A 1 233 ? 6.218 -3.656 -14.755 1.00 89.56 233 VAL A C 1
ATOM 1835 O O . VAL A 1 233 ? 6.872 -3.505 -15.789 1.00 89.56 233 VAL A O 1
ATOM 1838 N N . ALA A 1 234 ? 6.471 -4.650 -13.898 1.00 86.56 234 ALA A N 1
ATOM 1839 C CA . ALA A 1 234 ? 7.575 -5.599 -14.044 1.00 86.56 234 ALA A CA 1
ATOM 1840 C C . ALA A 1 234 ? 7.465 -6.425 -15.329 1.00 86.56 234 ALA A C 1
ATOM 1842 O O . ALA A 1 234 ? 8.422 -6.521 -16.101 1.00 86.56 234 ALA A O 1
ATOM 1843 N N . ARG A 1 235 ? 6.273 -6.965 -15.611 1.00 82.88 235 ARG A N 1
ATOM 1844 C CA . ARG A 1 235 ? 6.015 -7.721 -16.844 1.00 82.88 235 ARG A CA 1
ATOM 1845 C C . ARG A 1 235 ? 6.015 -6.844 -18.092 1.00 82.88 235 ARG A C 1
ATOM 1847 O O . ARG A 1 235 ? 6.149 -7.378 -19.198 1.00 82.88 235 ARG A O 1
ATOM 1854 N N . GLY A 1 236 ? 5.885 -5.526 -17.931 1.00 72.25 236 GLY A N 1
ATOM 1855 C CA . GLY A 1 236 ? 5.776 -4.580 -19.034 1.00 72.25 236 GLY A CA 1
ATOM 1856 C C . GLY A 1 236 ? 4.601 -4.933 -19.942 1.00 72.25 236 GLY A C 1
ATOM 1857 O O . GLY A 1 236 ? 4.743 -4.895 -21.166 1.00 72.25 236 GLY A O 1
ATOM 1858 N N . VAL A 1 237 ? 3.479 -5.367 -19.349 1.00 61.50 237 VAL A N 1
ATOM 1859 C CA . VAL A 1 237 ? 2.273 -5.738 -20.101 1.00 61.50 237 VAL A CA 1
ATOM 1860 C C . VAL A 1 237 ? 1.798 -4.491 -20.832 1.00 61.50 237 VAL A C 1
ATOM 1862 O O . VAL A 1 237 ? 1.545 -3.466 -20.207 1.00 61.50 237 VAL A O 1
ATOM 1865 N N . ARG A 1 238 ? 1.666 -4.541 -22.158 1.00 56.81 238 ARG A N 1
ATOM 1866 C CA . ARG A 1 238 ? 1.018 -3.453 -22.898 1.00 56.81 238 ARG A CA 1
ATOM 1867 C C . ARG A 1 238 ? -0.489 -3.582 -22.709 1.00 56.81 238 ARG A C 1
ATOM 1869 O O . ARG A 1 238 ? -1.179 -4.114 -23.565 1.00 56.81 238 ARG A O 1
ATOM 1876 N N . TRP A 1 239 ? -0.996 -3.140 -21.564 1.00 48.88 239 TRP A N 1
ATOM 1877 C CA . TRP A 1 239 ? -2.437 -3.061 -21.353 1.00 48.88 239 TRP A CA 1
ATOM 1878 C C . TRP A 1 239 ? -2.926 -1.713 -21.880 1.00 48.88 239 TRP A C 1
ATOM 1880 O O . TRP A 1 239 ? -2.697 -0.692 -21.242 1.00 48.88 239 TRP A O 1
ATOM 1890 N N . GLN A 1 240 ? -3.490 -1.653 -23.084 1.00 51.69 240 GLN A N 1
ATOM 1891 C CA . GLN A 1 240 ? -4.138 -0.440 -23.591 1.00 51.69 240 GLN A CA 1
ATOM 1892 C C . GLN A 1 240 ? -5.647 -0.599 -23.401 1.00 51.69 240 GLN A C 1
ATOM 1894 O O . GLN A 1 240 ? -6.215 -1.517 -23.989 1.00 51.69 240 GLN A O 1
ATOM 1899 N N . PRO A 1 241 ? -6.312 0.261 -22.609 1.00 51.00 241 PRO A N 1
ATOM 1900 C CA . PRO A 1 241 ? -7.760 0.311 -22.655 1.00 51.00 241 PRO A CA 1
ATOM 1901 C C . PRO A 1 241 ? -8.191 0.714 -24.078 1.00 51.00 241 PRO A C 1
ATOM 1903 O O . PRO A 1 241 ? -7.513 1.537 -24.706 1.00 51.00 241 PRO A O 1
ATOM 1906 N N . PRO A 1 242 ? -9.291 0.151 -24.602 1.00 57.38 242 PRO A N 1
ATOM 1907 C CA . PRO A 1 242 ? -9.645 0.239 -26.022 1.00 57.38 242 PRO A CA 1
ATOM 1908 C C . PRO A 1 242 ? -9.771 1.683 -26.533 1.00 57.38 242 PRO A C 1
ATOM 1910 O O . PRO A 1 242 ? -9.410 1.971 -27.669 1.00 57.38 242 PRO A O 1
ATOM 1913 N N . PHE A 1 243 ? -10.181 2.627 -25.680 1.00 56.06 243 PHE A N 1
ATOM 1914 C CA . PHE A 1 243 ? -10.318 4.037 -26.058 1.00 56.06 243 PHE A CA 1
ATOM 1915 C C . PHE A 1 243 ? -8.979 4.752 -26.330 1.00 56.06 243 PHE A C 1
ATOM 1917 O O . PHE A 1 243 ? -8.937 5.671 -27.144 1.00 56.06 243 PHE A O 1
ATOM 1924 N N . LEU A 1 244 ? -7.869 4.334 -25.706 1.00 50.25 244 LEU A N 1
ATOM 1925 C CA . LEU A 1 244 ? -6.557 4.946 -25.966 1.00 50.25 244 LEU A CA 1
ATOM 1926 C C . LEU A 1 244 ? -5.978 4.518 -27.316 1.00 50.25 244 LEU A C 1
ATOM 1928 O O . LEU A 1 244 ? -5.264 5.298 -27.930 1.00 50.25 244 LEU A O 1
ATOM 1932 N N . GLN A 1 245 ? -6.323 3.327 -27.816 1.00 57.47 245 GLN A N 1
ATOM 1933 C CA . GLN A 1 245 ? -5.935 2.914 -29.170 1.00 57.47 245 GLN A CA 1
ATOM 1934 C C . GLN A 1 245 ? -6.600 3.789 -30.230 1.00 57.47 245 GLN A C 1
ATOM 1936 O O . GLN A 1 245 ? -5.967 4.143 -31.221 1.00 57.47 245 GLN A O 1
ATOM 1941 N N . VAL A 1 246 ? -7.855 4.179 -29.992 1.00 65.25 246 VAL A N 1
ATOM 1942 C CA . VAL A 1 246 ? -8.577 5.123 -30.851 1.00 65.25 246 VAL A CA 1
ATOM 1943 C C . VAL A 1 246 ? -7.901 6.493 -30.815 1.00 65.25 246 VAL A C 1
ATOM 1945 O O . VAL A 1 246 ? -7.682 7.088 -31.864 1.00 65.25 246 VAL A O 1
ATOM 1948 N N . LEU A 1 247 ? -7.502 6.973 -29.634 1.00 59.56 247 LEU A N 1
ATOM 1949 C CA . LEU A 1 247 ? -6.819 8.261 -29.495 1.00 59.56 247 LEU A CA 1
ATOM 1950 C C . LEU A 1 247 ? -5.436 8.272 -30.173 1.00 59.56 247 LEU A C 1
ATOM 1952 O O . LEU A 1 247 ? -5.123 9.209 -30.903 1.00 59.56 247 LEU A O 1
ATOM 1956 N N . ASP A 1 248 ? -4.641 7.215 -29.984 1.00 58.22 248 ASP A N 1
ATOM 1957 C CA . ASP A 1 248 ? -3.332 7.045 -30.628 1.00 58.22 248 ASP A CA 1
ATOM 1958 C C . ASP A 1 248 ? -3.479 6.949 -32.158 1.00 58.22 248 ASP A C 1
ATOM 1960 O O . ASP A 1 248 ? -2.695 7.541 -32.901 1.00 58.22 248 ASP A O 1
ATOM 1964 N N . ALA A 1 249 ? -4.513 6.252 -32.647 1.00 65.12 249 ALA A N 1
ATOM 1965 C CA . ALA A 1 249 ? -4.825 6.175 -34.072 1.00 65.12 249 ALA A CA 1
ATOM 1966 C C . ALA A 1 249 ? -5.229 7.544 -34.637 1.00 65.12 249 ALA A C 1
ATOM 1968 O O . ALA A 1 249 ? -4.739 7.935 -35.695 1.00 65.12 249 ALA A O 1
ATOM 1969 N N . LEU A 1 250 ? -6.054 8.309 -33.918 1.00 63.88 250 LEU A N 1
ATOM 1970 C CA . LEU A 1 250 ? -6.437 9.666 -34.313 1.00 63.88 250 LEU A CA 1
ATOM 1971 C C . LEU A 1 250 ? -5.229 10.612 -34.339 1.00 63.88 250 LEU A C 1
ATOM 1973 O O . LEU A 1 250 ? -5.080 11.388 -35.282 1.00 63.88 250 LEU A O 1
ATOM 1977 N N . GLN A 1 251 ? -4.326 10.515 -33.360 1.00 70.31 251 GLN A N 1
ATOM 1978 C CA . GLN A 1 251 ? -3.083 11.290 -33.342 1.00 70.31 251 GLN A CA 1
ATOM 1979 C C . GLN A 1 251 ? -2.134 10.894 -34.479 1.00 70.31 251 GLN A C 1
ATOM 1981 O O . GLN A 1 251 ? -1.536 11.767 -35.110 1.00 70.31 251 GLN A O 1
ATOM 1986 N N . ALA A 1 252 ? -2.019 9.601 -34.790 1.00 68.12 252 ALA A N 1
ATOM 1987 C CA . ALA A 1 252 ? -1.227 9.123 -35.919 1.00 68.12 252 ALA A CA 1
ATOM 1988 C C . ALA A 1 252 ? -1.795 9.620 -37.259 1.00 68.12 252 ALA A C 1
ATOM 1990 O O . ALA A 1 252 ? -1.038 10.100 -38.105 1.00 68.12 252 ALA A O 1
ATOM 1991 N N . VAL A 1 253 ? -3.121 9.586 -37.424 1.00 72.06 253 VAL A N 1
ATOM 1992 C CA . VAL A 1 253 ? -3.813 10.117 -38.607 1.00 72.06 253 VAL A CA 1
ATOM 1993 C C . VAL A 1 253 ? -3.590 11.629 -38.732 1.00 72.06 253 VAL A C 1
ATOM 1995 O O . VAL A 1 253 ? -3.178 12.098 -39.796 1.00 72.06 253 VAL A O 1
ATOM 1998 N N . ALA A 1 254 ? -3.732 12.391 -37.645 1.00 66.00 254 ALA A N 1
ATOM 1999 C CA . ALA A 1 254 ? -3.460 13.831 -37.631 1.00 66.00 254 ALA A CA 1
ATOM 2000 C C . ALA A 1 254 ? -1.991 14.161 -37.979 1.00 66.00 254 ALA A C 1
ATOM 2002 O O . ALA A 1 254 ? -1.708 15.077 -38.757 1.00 66.00 254 ALA A O 1
ATOM 2003 N N . ALA A 1 255 ? -1.035 13.374 -37.479 1.00 64.38 255 ALA A N 1
ATOM 2004 C CA . ALA A 1 255 ? 0.383 13.525 -37.807 1.00 64.38 255 ALA A CA 1
ATOM 2005 C C . ALA A 1 255 ? 0.698 13.176 -39.276 1.00 64.38 255 ALA A C 1
ATOM 2007 O O . ALA A 1 255 ? 1.583 13.775 -39.891 1.00 64.38 255 ALA A O 1
ATOM 2008 N N . THR A 1 256 ? -0.021 12.221 -39.874 1.00 69.94 256 THR A N 1
ATOM 2009 C CA . THR A 1 256 ? 0.111 11.937 -41.313 1.00 69.94 256 THR A CA 1
ATOM 2010 C C . THR A 1 256 ? -0.507 13.028 -42.181 1.00 69.94 256 THR A C 1
ATOM 2012 O O . THR A 1 256 ? 0.081 13.380 -43.204 1.00 69.94 256 THR A O 1
ATOM 2015 N N . HIS A 1 257 ? -1.624 13.618 -41.747 1.00 66.44 257 HIS A N 1
ATOM 2016 C CA . HIS A 1 257 ? -2.285 14.718 -42.448 1.00 66.44 257 HIS A CA 1
ATOM 2017 C C . HIS A 1 257 ? -1.391 15.961 -42.513 1.00 66.44 257 HIS A C 1
ATOM 2019 O O . HIS A 1 257 ? -1.128 16.486 -43.591 1.00 66.44 257 HIS A O 1
ATOM 2025 N N . THR A 1 258 ? -0.811 16.361 -41.380 1.00 66.19 258 THR A N 1
ATOM 2026 C CA . THR A 1 258 ? 0.110 17.512 -41.307 1.00 66.19 258 THR A CA 1
ATOM 2027 C C . THR A 1 258 ? 1.366 17.319 -42.163 1.00 66.19 258 THR A C 1
ATOM 2029 O O . THR A 1 258 ? 1.805 18.243 -42.847 1.00 66.19 258 THR A O 1
ATOM 2032 N N . ARG A 1 259 ? 1.930 16.102 -42.217 1.00 69.19 259 ARG A N 1
ATOM 2033 C CA . ARG A 1 259 ? 3.045 15.784 -43.131 1.00 69.19 259 ARG A CA 1
ATOM 2034 C C . ARG A 1 259 ? 2.642 15.822 -44.603 1.00 69.19 259 ARG A C 1
ATOM 2036 O O . ARG A 1 259 ? 3.468 16.185 -45.441 1.00 69.19 259 ARG A O 1
ATOM 2043 N N . PHE A 1 260 ? 1.418 15.416 -44.933 1.00 70.81 260 PHE A N 1
ATOM 2044 C CA . PHE A 1 260 ? 0.907 15.468 -46.299 1.00 70.81 260 PHE A CA 1
ATOM 2045 C C . PHE A 1 260 ? 0.699 16.914 -46.761 1.00 70.81 260 PHE A C 1
ATOM 2047 O O . PHE A 1 260 ? 1.162 17.276 -47.842 1.00 70.81 260 PHE A O 1
ATOM 2054 N N . GLU A 1 261 ? 0.100 17.761 -45.923 1.00 71.19 261 GLU A N 1
ATOM 2055 C CA . GLU A 1 261 ? -0.069 19.191 -46.204 1.00 71.19 261 GLU A CA 1
ATOM 2056 C C . GLU A 1 261 ? 1.273 19.909 -46.353 1.00 71.19 261 GLU A C 1
ATOM 2058 O O . GLU A 1 261 ? 1.477 20.619 -47.336 1.00 71.19 261 GLU A O 1
ATOM 2063 N N . ALA A 1 262 ? 2.235 19.639 -45.464 1.00 68.62 262 ALA A N 1
ATOM 2064 C CA . ALA A 1 262 ? 3.583 20.195 -45.570 1.00 68.62 262 ALA A CA 1
ATOM 2065 C C . ALA A 1 262 ? 4.282 19.792 -46.883 1.00 68.62 262 ALA A C 1
ATOM 2067 O O . ALA A 1 262 ? 4.927 20.616 -47.527 1.00 68.62 262 ALA A O 1
ATOM 2068 N N . ARG A 1 263 ? 4.121 18.538 -47.334 1.00 70.12 263 ARG A N 1
ATOM 2069 C CA . ARG A 1 263 ? 4.667 18.072 -48.623 1.00 70.12 263 ARG A CA 1
ATOM 2070 C C . ARG A 1 263 ? 3.946 18.663 -49.831 1.00 70.12 263 ARG A C 1
ATOM 2072 O O . ARG A 1 263 ? 4.573 18.821 -50.875 1.00 70.12 263 ARG A O 1
ATOM 2079 N N . ARG A 1 264 ? 2.651 18.965 -49.717 1.00 67.88 264 ARG A N 1
ATOM 2080 C CA . ARG A 1 264 ? 1.872 19.614 -50.780 1.00 67.88 264 ARG A CA 1
ATOM 2081 C C . ARG A 1 264 ? 2.247 21.089 -50.915 1.00 67.88 264 ARG A C 1
ATOM 2083 O O . ARG A 1 264 ? 2.411 21.548 -52.037 1.00 67.88 264 ARG A O 1
ATOM 2090 N N . ALA A 1 265 ? 2.449 21.784 -49.797 1.00 69.81 265 ALA A N 1
ATOM 2091 C CA . ALA A 1 265 ? 2.918 23.170 -49.765 1.00 69.81 265 ALA A CA 1
ATOM 2092 C C . ALA A 1 265 ? 4.373 23.323 -50.247 1.00 69.81 265 ALA A C 1
ATOM 2094 O O . ALA A 1 265 ? 4.726 24.349 -50.814 1.00 69.81 265 ALA A O 1
ATOM 2095 N N . ALA A 1 266 ? 5.209 22.295 -50.063 1.00 69.44 266 ALA A N 1
ATOM 2096 C CA . ALA A 1 266 ? 6.599 22.284 -50.521 1.00 69.44 266 ALA A CA 1
ATOM 2097 C C . ALA A 1 266 ? 6.782 21.901 -52.005 1.00 69.44 266 ALA A C 1
ATOM 2099 O O . ALA A 1 266 ? 7.917 21.874 -52.483 1.00 69.44 266 ALA A O 1
ATOM 2100 N N . ARG A 1 267 ? 5.711 21.572 -52.747 1.00 63.72 267 ARG A N 1
ATOM 2101 C CA . ARG A 1 267 ? 5.812 21.351 -54.198 1.00 63.72 267 ARG A CA 1
ATOM 2102 C C . ARG A 1 267 ? 5.780 22.700 -54.924 1.00 63.72 267 ARG A C 1
ATOM 2104 O O . ARG A 1 267 ? 4.828 23.449 -54.714 1.00 63.72 267 ARG A O 1
ATOM 2111 N N . PRO A 1 268 ? 6.765 23.004 -55.786 1.00 62.03 268 PRO A N 1
ATOM 2112 C CA . PRO A 1 268 ? 6.719 24.213 -56.596 1.00 62.03 268 PRO A CA 1
ATOM 2113 C C . PRO A 1 268 ? 5.520 24.164 -57.560 1.00 62.03 268 PRO A C 1
ATOM 2115 O O . PRO A 1 268 ? 5.118 23.070 -57.979 1.00 62.03 268 PRO A O 1
ATOM 2118 N N . PRO A 1 269 ? 4.922 25.321 -57.895 1.00 63.25 269 PRO A N 1
ATOM 2119 C CA . PRO A 1 269 ? 3.815 25.384 -58.838 1.00 63.25 269 PRO A CA 1
ATOM 2120 C C . PRO A 1 269 ? 4.251 24.851 -60.215 1.00 63.25 269 PRO A C 1
ATOM 2122 O O . PRO A 1 269 ? 5.405 25.034 -60.606 1.00 63.25 269 PRO A O 1
ATOM 2125 N N . PRO A 1 270 ? 3.345 24.189 -60.956 1.00 58.59 270 PRO A N 1
ATOM 2126 C CA . PRO A 1 270 ? 3.673 23.446 -62.176 1.00 58.59 270 PRO A CA 1
ATOM 2127 C C . PRO A 1 270 ? 4.197 24.293 -63.352 1.00 58.59 270 PRO A C 1
ATOM 2129 O O . PRO A 1 270 ? 4.609 23.720 -64.357 1.00 58.59 270 PRO A O 1
ATOM 2132 N N . ASP A 1 271 ? 4.259 25.620 -63.226 1.00 56.97 271 ASP A N 1
ATOM 2133 C CA . ASP A 1 271 ? 4.618 26.520 -64.327 1.00 56.97 271 ASP A CA 1
ATOM 2134 C C . ASP A 1 271 ? 6.104 26.920 -64.376 1.00 56.97 271 ASP A C 1
ATOM 2136 O O . ASP A 1 271 ? 6.519 27.621 -65.293 1.00 56.97 271 ASP A O 1
ATOM 2140 N N . SER A 1 272 ? 6.956 26.444 -63.459 1.00 55.81 272 SER A N 1
ATOM 2141 C CA . SER A 1 272 ? 8.390 26.798 -63.457 1.00 55.81 272 SER A CA 1
ATOM 2142 C C . SER A 1 272 ? 9.288 25.881 -64.305 1.00 55.81 272 SER A C 1
ATOM 2144 O O . SER A 1 272 ? 10.503 25.888 -64.125 1.00 55.81 272 SER A O 1
ATOM 2146 N N . ALA A 1 273 ? 8.725 25.053 -65.193 1.00 52.25 273 ALA A N 1
ATOM 2147 C CA . ALA A 1 273 ? 9.480 24.084 -66.005 1.00 52.25 273 ALA A CA 1
ATOM 2148 C C . ALA A 1 273 ? 9.609 24.457 -67.497 1.00 52.25 273 ALA A C 1
ATOM 2150 O O . ALA A 1 273 ? 9.993 23.614 -68.310 1.00 52.25 273 ALA A O 1
ATOM 2151 N N . ARG A 1 274 ? 9.300 25.702 -67.880 1.00 53.59 274 ARG A N 1
ATOM 2152 C CA . ARG A 1 274 ? 9.588 26.231 -69.223 1.00 53.59 274 ARG A CA 1
ATOM 2153 C C . ARG A 1 274 ? 10.068 27.680 -69.163 1.00 53.59 274 ARG A C 1
ATOM 2155 O O . ARG A 1 274 ? 9.281 28.600 -69.352 1.00 53.59 274 ARG A O 1
ATOM 2162 N N . SER A 1 275 ? 11.368 27.852 -68.953 1.00 42.97 275 SER A N 1
ATOM 2163 C CA . SER A 1 275 ? 12.159 28.955 -69.513 1.00 42.97 275 SER A CA 1
ATOM 2164 C C . SER A 1 275 ? 13.623 28.553 -69.524 1.00 42.97 275 SER A C 1
ATOM 2166 O O . SER A 1 275 ? 14.128 28.274 -68.412 1.00 42.97 275 SER A O 1
#

Foldseek 3Di:
DDPPPDPPPDFDAALLCVVAQVVLLVVLLVQLVQQLAALVVDDPVCVVVVTYQDDDLCVQLVHFLPDALVVSVVSCCVRCVSPDPPVLVVQLSVLSNDPQSSLLCQQQNSCLSRPPPPDDDLVSSLVVSLVVLVVVLVSLLVSLCSNQDACPDPVVVVSNVVVCVVPPDDTGHDHLNVCNVVSVVLSVVLSVVSNVSSVCSVVDDCDPDPSSNVNSVNSNVSSVSSSVSSVCSVVSDPDDDPVVVVVVVVVVVVVVVVVVVVVVVPDDDPPPPDD

Organism: NCBI:txid1514897

pLDDT: mean 76.86, std 13.94, range [34.91, 95.62]

Secondary structure (DSSP, 8-state):
--------PPPPPPHHIIIIIHHHHHHHHHHHHHHTSBGGGS-HHHHHTT-SB---HHHHHT--TTS-HHHHHHHHHHHHTTTS-HHHHHHHHHHHTSHHHHHHHHHH-HHHHHH-TT--SHHHHHHHHHHHHHHHHHHHHHHHHHHT--TTSHHHHHHHHHHHTTS----PPPP-THHHHHHHHHHHHHHHHHHHHHHGGGG----SSGGGGHHHHHHHHHHHHHHHHHHHHHHT-----HHHHHHHHHHHHHHHHHHHHHHHHTSPPTTTT--

Sequence (275 aa):
MPPSAWPVARPRSSAWEEGVVHPLLLLTALYHAVQCIPAWWLPAALRQAGWGFPSDVFLLLHMPTSVPTRVLRDAMPAQLSWLAPGAVLETLLARLSSVEGRKVYLVLGAAPIVACTHCHDTQDYQAYRLYHVWRMYVAQALALSIATITPHGTLPRLVENVAQRAYPGLVATRTRAHWRTRAWLALLALFAVDVGAILYAEQLPLPPGPWEHWHAYAHIVRHALLLCLVVLVARGVRWQPPFLQVLDALQAVAATHTRFEARRAARPPPDSARS

Radius of gyration: 27.64 Å; chains: 1; bounding box: 56×45×100 Å